Protein AF-A0A7W2A755-F1 (afdb_monomer)

InterPro domains:
  IPR011032 GroES-like superfamily [SSF50129] (71-179)

Nearest PDB structures (foldseek):
  3goh-assembly1_A  TM=5.422E-01  e=1.961E-05  Shewanella oneidensis MR-1
  8a3n-assembly1_A  TM=5.262E-01  e=3.564E-05  Catharanthus roseus
  3uog-assembly1_A  TM=5.246E-01  e=6.480E-05  Sinorhizobium meliloti 1021
  3fbg-assembly1_A  TM=5.219E-01  e=1.686E-04  Staphylococcus haemolyticus JCSC1435
  4dvj-assembly1_A  TM=5.438E-01  e=3.253E-04  Rhizobium etli CFN 42

Mean predicted aligned error: 9.68 Å

Foldseek 3Di:
DDDPDDPPPDAPPPDDPVNVVVCCVVVLEDDWQDDDQLVPHDDHQKWKAWLWDWDDDPDQWIWIAIDIDIDTADDAAQQKFKWFFQKFWDDNCSNVLCVVVPPSDQAGDGFKGKTFGNDHHNNCVVVVPDDGLFIKIFGNVDDADDPPPVPDDDPVVVVVVVLRRFHSRMRIGMDGPVRIDTWDPVCVVVVVPPPEAEAEAESNCNNVDTDTDGNRYIYMYGGNHPDSPDTISVSRVVCCVVVPVPPPPPD

Organism: NCBI:txid1490290

pLDDT: mean 77.12, std 19.88, range [23.45, 97.88]

Sequence (251 aa):
MENPLFSFKKHPGKMTEEKVAEWLQTGGLLPPGVPFDPRFMPLPEWQFAYQVTLIQNGNQSRQMEAVQSIVPVQKPESYELLLYMLASEVNTREQAGLNRENSGTFFVTGHLGLGLVVAVGEKVKRVGRVNIGEMVTVNLLRKSILPDIAGGKTDDYHSWQRRMQQGTHQQFTLSHISQVTSQNHLWEGYWNQRELSIKIVPFANLEKQTEDLDETDICVIRHALPRLDLLDSKQLFQVWTEGGFKQTLSL

Structure (mmCIF, N/CA/C/O backbone):
data_AF-A0A7W2A755-F1
#
_entry.id   AF-A0A7W2A755-F1
#
loop_
_atom_site.group_PDB
_atom_site.id
_atom_site.type_symbol
_atom_site.label_atom_id
_atom_site.label_alt_id
_atom_site.label_comp_id
_atom_site.label_asym_id
_atom_site.label_entity_id
_atom_site.label_seq_id
_atom_site.pdbx_PDB_ins_code
_atom_site.Cartn_x
_atom_site.Cartn_y
_atom_site.Cartn_z
_atom_site.occupancy
_atom_site.B_iso_or_equiv
_atom_site.auth_seq_id
_atom_site.auth_comp_id
_atom_site.auth_asym_id
_atom_site.auth_atom_id
_atom_site.pdbx_PDB_model_num
ATOM 1 N N . MET A 1 1 ? -4.554 29.029 -27.563 1.00 31.19 1 MET A N 1
ATOM 2 C CA . MET A 1 1 ? -4.769 27.607 -27.902 1.00 31.19 1 MET A CA 1
ATOM 3 C C . MET A 1 1 ? -4.391 26.802 -26.679 1.00 31.19 1 MET A C 1
ATOM 5 O O . MET A 1 1 ? -3.209 26.650 -26.404 1.00 31.19 1 MET A O 1
ATOM 9 N N . GLU A 1 2 ? -5.386 26.421 -25.886 1.00 25.89 2 GLU A N 1
ATOM 10 C CA . GLU A 1 2 ? -5.202 25.603 -24.686 1.00 25.89 2 GLU A CA 1
ATOM 11 C C . GLU A 1 2 ? -5.026 24.134 -25.090 1.00 25.89 2 GLU A C 1
ATOM 13 O O . GLU A 1 2 ? -5.705 23.648 -25.994 1.00 25.89 2 GLU A O 1
ATOM 18 N N . ASN A 1 3 ? -4.074 23.448 -24.459 1.00 23.45 3 ASN A N 1
ATOM 19 C CA . ASN A 1 3 ? -3.760 22.046 -24.716 1.00 23.45 3 ASN A CA 1
ATOM 20 C C . ASN A 1 3 ? -4.796 21.151 -23.994 1.00 23.45 3 ASN A C 1
ATOM 22 O O . ASN A 1 3 ? -4.855 21.188 -22.764 1.00 23.45 3 ASN A O 1
ATOM 26 N N . PRO A 1 4 ? -5.617 20.352 -24.701 1.00 26.06 4 PRO A N 1
ATOM 27 C CA . PRO A 1 4 ? -6.799 19.697 -24.129 1.00 26.06 4 PRO A CA 1
ATOM 28 C C . PRO A 1 4 ? -6.513 18.427 -23.300 1.00 26.06 4 PRO A C 1
ATOM 30 O O . PRO A 1 4 ? -7.437 17.670 -23.018 1.00 26.06 4 PRO A O 1
ATOM 33 N N . LEU A 1 5 ? -5.265 18.159 -22.894 1.00 26.67 5 LEU A N 1
ATOM 34 C CA . LEU A 1 5 ? -4.897 16.863 -22.303 1.00 26.67 5 LEU A CA 1
ATOM 35 C C . LEU A 1 5 ? -4.911 16.763 -20.773 1.00 26.67 5 LEU A C 1
ATOM 37 O O . LEU A 1 5 ? -4.853 15.647 -20.272 1.00 26.67 5 LEU A O 1
ATOM 41 N N . PHE A 1 6 ? -5.056 17.850 -20.013 1.00 32.47 6 PHE A N 1
ATOM 42 C CA . PHE A 1 6 ? -5.122 17.752 -18.546 1.00 32.47 6 PHE A CA 1
ATOM 43 C C . PHE A 1 6 ? -6.053 18.803 -17.940 1.00 32.47 6 PHE A C 1
ATOM 45 O O . PHE A 1 6 ? -5.640 19.699 -17.208 1.00 32.47 6 PHE A O 1
ATOM 52 N N . SER A 1 7 ? -7.352 18.663 -18.214 1.00 25.19 7 SER A N 1
ATOM 53 C CA . SER A 1 7 ? -8.361 19.181 -17.294 1.00 25.19 7 SER A CA 1
ATOM 54 C C . SER A 1 7 ? -8.268 18.339 -16.024 1.00 25.19 7 SER A C 1
ATOM 56 O O . SER A 1 7 ? -8.750 17.205 -15.980 1.00 25.19 7 SER A O 1
ATOM 58 N N . PHE A 1 8 ? -7.603 18.870 -14.997 1.00 34.25 8 PHE A N 1
ATOM 59 C CA . PHE A 1 8 ? -7.828 18.404 -13.638 1.00 34.25 8 PHE A CA 1
ATOM 60 C C . PHE A 1 8 ? -9.327 18.535 -13.405 1.00 34.25 8 PHE A C 1
ATOM 62 O O . PHE A 1 8 ? -9.847 19.643 -13.247 1.00 34.25 8 PHE A O 1
ATOM 69 N N . LYS A 1 9 ? -10.041 17.404 -13.425 1.00 32.59 9 LYS A N 1
ATOM 70 C CA . LYS A 1 9 ? -11.358 17.356 -12.814 1.00 32.59 9 LYS A CA 1
ATOM 71 C C . LYS A 1 9 ? -11.127 17.881 -11.404 1.00 32.59 9 LYS A C 1
ATOM 73 O O . LYS A 1 9 ? -10.396 17.259 -10.632 1.00 32.59 9 LYS A O 1
ATOM 78 N N . LYS A 1 10 ? -11.691 19.060 -11.107 1.00 36.06 10 LYS A N 1
ATOM 79 C CA . LYS A 1 10 ? -11.979 19.480 -9.734 1.00 36.06 10 LYS A CA 1
ATOM 80 C C . LYS A 1 10 ? -12.392 18.221 -8.990 1.00 36.06 10 LYS A C 1
ATOM 82 O O . LYS A 1 10 ? -13.161 17.446 -9.571 1.00 36.06 10 LYS A O 1
ATOM 87 N N . HIS A 1 11 ? -11.854 18.036 -7.781 1.00 43.75 11 HIS A N 1
ATOM 88 C CA . HIS A 1 11 ? -12.347 17.060 -6.811 1.00 43.75 11 HIS A CA 1
ATOM 89 C C . HIS A 1 11 ? -13.800 16.742 -7.134 1.00 43.75 11 HIS A C 1
ATOM 91 O O . HIS A 1 11 ? -14.594 17.694 -7.154 1.00 43.75 11 HIS A O 1
ATOM 97 N N . PRO A 1 12 ? -14.154 15.497 -7.494 1.00 41.22 12 PRO A N 1
ATOM 98 C CA . PRO A 1 12 ? -15.560 15.174 -7.592 1.00 41.22 12 PRO A CA 1
ATOM 99 C C . PRO A 1 12 ? -16.126 15.562 -6.228 1.00 41.22 12 PRO A C 1
ATOM 101 O O . PRO A 1 12 ? -15.700 15.024 -5.206 1.00 41.22 12 PRO A O 1
ATOM 104 N N . GLY A 1 13 ? -16.967 16.605 -6.191 1.00 47.16 13 GLY A N 1
ATOM 105 C CA . GLY A 1 13 ? -17.648 16.993 -4.960 1.00 47.16 13 GLY A CA 1
ATOM 106 C C . GLY A 1 13 ? -18.246 15.733 -4.347 1.00 47.16 13 GLY A C 1
ATOM 107 O O . GLY A 1 13 ? -18.616 14.859 -5.124 1.00 47.16 13 GLY A O 1
ATOM 108 N N . LYS A 1 14 ? -18.241 15.619 -3.007 1.00 54.00 14 LYS A N 1
ATOM 109 C CA . LYS A 1 14 ? -18.660 14.432 -2.226 1.00 54.00 14 LYS A CA 1
ATOM 110 C C . LYS A 1 14 ? -19.196 13.299 -3.109 1.00 54.00 14 LYS A C 1
ATOM 112 O O . LYS A 1 14 ? -20.349 13.358 -3.536 1.00 54.00 14 LYS A O 1
ATOM 117 N N . MET A 1 15 ? -18.336 12.324 -3.416 1.00 73.38 15 MET A N 1
ATOM 118 C CA . MET A 1 15 ? -18.720 11.173 -4.231 1.00 73.38 15 MET A CA 1
ATOM 119 C C . MET A 1 15 ? -20.007 10.570 -3.666 1.00 73.38 15 MET A C 1
ATOM 121 O O . MET A 1 15 ? -20.080 10.317 -2.463 1.00 73.38 15 MET A O 1
ATOM 125 N N . THR A 1 16 ? -21.026 10.383 -4.502 1.00 84.12 16 THR A N 1
ATOM 126 C CA . THR A 1 16 ? -22.288 9.809 -4.029 1.00 84.12 16 THR A CA 1
ATOM 127 C C . THR A 1 16 ? -22.103 8.324 -3.747 1.00 84.12 16 THR A C 1
ATOM 129 O O . THR A 1 16 ? -21.364 7.637 -4.456 1.00 84.12 16 THR A O 1
ATOM 132 N N . GLU A 1 17 ? -22.791 7.809 -2.729 1.00 87.12 17 GLU A N 1
ATOM 133 C CA . GLU A 1 17 ? -22.768 6.380 -2.384 1.00 87.12 17 GLU A CA 1
ATOM 134 C C . GLU A 1 17 ? -23.165 5.501 -3.579 1.00 87.12 17 GLU A C 1
ATOM 136 O O . GLU A 1 17 ? -22.571 4.451 -3.810 1.00 87.12 17 GLU A O 1
ATOM 141 N N . GLU A 1 18 ? -24.102 5.983 -4.399 1.00 89.44 18 GLU A N 1
ATOM 142 C CA . GLU A 1 18 ? -24.537 5.348 -5.646 1.00 89.44 18 GLU A CA 1
ATOM 143 C C . GLU A 1 18 ? -23.379 5.166 -6.634 1.00 89.44 18 GLU A C 1
ATOM 145 O O . GLU A 1 18 ? -23.219 4.089 -7.209 1.00 89.44 18 GLU A O 1
ATOM 150 N N . LYS A 1 19 ? -22.527 6.189 -6.804 1.00 90.75 19 LYS A N 1
ATOM 151 C CA . LYS A 1 19 ? -21.388 6.107 -7.724 1.00 90.75 19 LYS A CA 1
ATOM 152 C C . LYS A 1 19 ? -20.305 5.168 -7.205 1.00 90.75 19 LYS A C 1
ATOM 154 O O . LYS A 1 19 ? -19.704 4.429 -7.981 1.00 90.75 19 LYS A O 1
ATOM 159 N N . VAL A 1 20 ? -20.085 5.168 -5.891 1.00 92.00 20 VAL A N 1
ATOM 160 C CA . VAL A 1 20 ? -19.176 4.219 -5.236 1.00 92.00 20 VAL A CA 1
ATOM 161 C C . VAL A 1 20 ? -19.672 2.787 -5.434 1.00 92.00 20 VAL A C 1
ATOM 163 O O . VAL A 1 20 ? -18.890 1.925 -5.828 1.00 92.00 20 VAL A O 1
ATOM 166 N N . ALA A 1 21 ? -20.968 2.537 -5.233 1.00 93.06 21 ALA A N 1
ATOM 167 C CA . ALA A 1 21 ? -21.573 1.227 -5.449 1.00 93.06 21 ALA A CA 1
ATOM 168 C C . ALA A 1 21 ? -21.440 0.761 -6.908 1.00 93.06 21 ALA A C 1
ATOM 170 O O . ALA A 1 21 ? -21.065 -0.386 -7.146 1.00 93.06 21 ALA A O 1
ATOM 171 N N . GLU A 1 22 ? -21.672 1.648 -7.881 1.00 93.88 22 GLU A N 1
ATOM 172 C CA . GLU A 1 22 ? -21.466 1.360 -9.307 1.00 93.88 22 GLU A CA 1
ATOM 173 C C . GLU A 1 22 ? -20.014 0.947 -9.598 1.00 93.88 22 GLU A C 1
ATOM 175 O O . GLU A 1 22 ? -19.772 -0.061 -10.264 1.00 93.88 22 GLU A O 1
ATOM 180 N N . TRP A 1 23 ? -19.026 1.686 -9.084 1.00 95.25 23 TRP A N 1
ATOM 181 C CA . TRP A 1 23 ? -17.616 1.352 -9.300 1.00 95.25 23 TRP A CA 1
ATOM 182 C C . TRP A 1 23 ? -17.190 0.053 -8.627 1.00 95.25 23 TRP A C 1
ATOM 184 O O . TRP A 1 23 ? -16.402 -0.690 -9.208 1.00 95.25 23 TRP A O 1
ATOM 194 N N . LEU A 1 24 ? -17.727 -0.252 -7.446 1.00 94.25 24 LEU A N 1
ATOM 195 C CA . LEU A 1 24 ? -17.489 -1.535 -6.787 1.00 94.25 24 LEU A CA 1
ATOM 196 C C . LEU A 1 24 ? -18.072 -2.701 -7.596 1.00 94.25 24 LEU A C 1
ATOM 198 O O . LEU A 1 24 ? -17.431 -3.742 -7.709 1.00 94.25 24 LEU A O 1
ATOM 202 N N . GLN A 1 25 ? -19.256 -2.529 -8.190 1.00 94.31 25 GLN A N 1
ATOM 203 C CA . GLN A 1 25 ? -19.889 -3.558 -9.023 1.00 94.31 25 GLN A CA 1
ATOM 204 C C . GLN A 1 25 ? -19.169 -3.761 -10.360 1.00 94.31 25 GLN A C 1
ATOM 206 O O . GLN A 1 25 ? -19.033 -4.887 -10.825 1.00 94.31 25 GLN A O 1
ATOM 211 N N . THR A 1 26 ? -18.702 -2.677 -10.980 1.00 93.88 26 THR A N 1
ATOM 212 C CA . THR A 1 26 ? -18.056 -2.707 -12.304 1.00 93.88 26 THR A CA 1
ATOM 213 C C . THR A 1 26 ? -16.552 -2.992 -12.252 1.00 93.88 26 THR A C 1
ATOM 215 O O . THR A 1 26 ? -15.926 -3.147 -13.298 1.00 93.88 26 THR A O 1
ATOM 218 N N . GLY A 1 27 ? -15.951 -3.047 -11.058 1.00 94.69 27 GLY A N 1
ATOM 219 C CA . GLY A 1 27 ? -14.504 -3.203 -10.872 1.00 94.69 27 GLY A CA 1
ATOM 220 C C . GLY A 1 27 ? -13.695 -1.914 -11.074 1.00 94.69 27 GLY A C 1
ATOM 221 O O . GLY A 1 27 ? -12.467 -1.947 -11.037 1.00 94.69 27 GLY A O 1
ATOM 222 N N . GLY A 1 28 ? -14.361 -0.767 -11.254 1.00 95.06 28 GLY A N 1
ATOM 223 C CA . GLY A 1 28 ? -13.723 0.554 -11.292 1.00 95.06 28 GLY A CA 1
ATOM 224 C C . GLY A 1 28 ? -13.132 0.994 -9.946 1.00 95.06 28 GLY A C 1
ATOM 225 O O . GLY A 1 28 ? -12.298 1.897 -9.920 1.00 95.06 28 GLY A O 1
ATOM 226 N N . LEU A 1 29 ? -13.536 0.342 -8.852 1.00 95.88 29 LEU A N 1
ATOM 227 C CA . LEU A 1 29 ? -13.024 0.486 -7.491 1.00 95.88 29 LEU A CA 1
ATOM 228 C C . LEU A 1 29 ? -12.980 -0.902 -6.842 1.00 95.88 29 LEU A C 1
ATOM 230 O O . LEU A 1 29 ? -13.906 -1.693 -7.009 1.00 95.88 29 LEU A O 1
ATOM 234 N N . LEU A 1 30 ? -11.929 -1.201 -6.081 1.00 96.19 30 LEU A N 1
ATOM 235 C CA . LEU A 1 30 ? -11.843 -2.453 -5.326 1.00 96.19 30 LEU A CA 1
ATOM 236 C C . LEU A 1 30 ? -12.272 -2.232 -3.873 1.00 96.19 30 LEU A C 1
ATOM 238 O O . LEU A 1 30 ? -11.862 -1.230 -3.278 1.00 96.19 30 LEU A O 1
ATOM 242 N N . PRO A 1 31 ? -13.008 -3.174 -3.256 1.00 94.94 31 PRO A N 1
ATOM 243 C CA . PRO A 1 31 ? -13.218 -3.140 -1.817 1.00 94.94 31 PRO A CA 1
ATOM 244 C C . PRO A 1 31 ? -11.885 -3.056 -1.035 1.00 94.94 31 PRO A C 1
ATOM 246 O O . PRO A 1 31 ? -10.840 -3.529 -1.487 1.00 94.94 31 PRO A O 1
ATOM 249 N N . PRO A 1 32 ? -11.871 -2.467 0.164 1.00 92.12 32 PRO A N 1
ATOM 250 C CA . PRO A 1 32 ? -10.758 -2.613 1.095 1.00 92.12 32 PRO A CA 1
ATOM 251 C C . PRO A 1 32 ? -10.418 -4.081 1.403 1.00 92.12 32 PRO A C 1
ATOM 253 O O . PRO A 1 32 ? -11.296 -4.869 1.742 1.00 92.12 32 PRO A O 1
ATOM 256 N N . GLY A 1 33 ? -9.134 -4.440 1.327 1.00 91.25 33 GLY A N 1
ATOM 257 C CA . GLY A 1 33 ? -8.608 -5.727 1.802 1.00 91.25 33 GLY A CA 1
ATOM 258 C C . GLY A 1 33 ? -8.885 -6.969 0.952 1.00 91.25 33 GLY A C 1
ATOM 259 O O . GLY A 1 33 ? -8.543 -8.072 1.380 1.00 91.25 33 GLY A O 1
ATOM 260 N N . VAL A 1 34 ? -9.458 -6.823 -0.246 1.00 93.62 34 VAL A N 1
ATOM 261 C CA . VAL A 1 34 ? -9.587 -7.940 -1.202 1.00 93.62 34 VAL A CA 1
ATOM 262 C C . VAL A 1 34 ? -8.208 -8.403 -1.691 1.00 93.62 34 VAL A C 1
ATOM 264 O O . VAL A 1 34 ? -7.390 -7.570 -2.064 1.00 93.62 34 VAL A O 1
ATOM 267 N N . PRO A 1 35 ? -7.944 -9.719 -1.770 1.00 94.81 35 PRO A N 1
ATOM 268 C CA . PRO A 1 35 ? -6.775 -10.251 -2.463 1.00 94.81 35 PRO A CA 1
ATOM 269 C C . PRO A 1 35 ? -6.619 -9.699 -3.884 1.00 94.81 35 PRO A C 1
ATOM 271 O O . PRO A 1 35 ? -7.579 -9.682 -4.653 1.00 94.81 35 PRO A O 1
ATOM 274 N N . PHE A 1 36 ? -5.399 -9.316 -4.257 1.00 95.31 36 PHE A N 1
ATOM 275 C CA . PHE A 1 36 ? -5.097 -8.803 -5.593 1.00 95.31 36 PHE A CA 1
ATOM 276 C C . PHE A 1 36 ? -3.970 -9.609 -6.237 1.00 95.31 36 PHE A C 1
ATOM 278 O O . PHE A 1 36 ? -2.818 -9.517 -5.810 1.00 95.31 36 PHE A O 1
ATOM 285 N N . ASP A 1 37 ? -4.285 -10.393 -7.272 1.00 94.19 37 ASP A N 1
ATOM 286 C CA . ASP A 1 37 ? -3.264 -11.046 -8.095 1.00 94.19 37 ASP A CA 1
ATOM 287 C C . ASP A 1 37 ? -2.952 -10.176 -9.325 1.00 94.19 37 ASP A C 1
ATOM 289 O O . ASP A 1 37 ? -3.737 -10.164 -10.282 1.00 94.19 37 ASP A O 1
ATOM 293 N N . PRO A 1 38 ? -1.803 -9.473 -9.348 1.00 94.00 38 PRO A N 1
ATOM 294 C CA . PRO A 1 38 ? -1.472 -8.537 -10.421 1.00 94.00 38 PRO A CA 1
ATOM 295 C C . PRO A 1 38 ? -1.254 -9.189 -11.787 1.00 94.00 38 PRO A C 1
ATOM 297 O O . PRO A 1 38 ? -1.092 -8.485 -12.781 1.00 94.00 38 PRO A O 1
ATOM 300 N N . ARG A 1 39 ? -1.218 -10.523 -11.861 1.00 89.69 39 ARG A N 1
ATOM 301 C CA . ARG A 1 39 ? -1.077 -11.256 -13.125 1.00 89.69 39 ARG A CA 1
ATOM 302 C C . ARG A 1 39 ? -2.409 -11.450 -13.841 1.00 89.69 39 ARG A C 1
ATOM 304 O O . ARG A 1 39 ? -2.405 -11.691 -15.044 1.00 89.69 39 ARG A O 1
ATOM 311 N N . PHE A 1 40 ? -3.522 -11.370 -13.112 1.00 90.38 40 PHE A N 1
ATOM 312 C CA . PHE A 1 40 ? -4.849 -11.714 -13.631 1.00 90.38 40 PHE A CA 1
ATOM 313 C C . PHE A 1 40 ? -5.886 -10.613 -13.418 1.00 90.38 40 PHE A C 1
ATOM 315 O O . PHE A 1 40 ? -6.857 -10.547 -14.167 1.00 90.38 40 PHE A O 1
ATOM 322 N N . MET A 1 41 ? -5.700 -9.755 -12.414 1.00 94.12 41 MET A N 1
ATOM 323 C CA . MET A 1 41 ? -6.679 -8.730 -12.066 1.00 94.12 41 MET A CA 1
ATOM 324 C C . MET A 1 41 ? -6.372 -7.398 -12.763 1.00 94.12 41 MET A C 1
ATOM 326 O O . MET A 1 41 ? -5.229 -6.934 -12.715 1.00 94.12 41 MET A O 1
ATOM 330 N N . PRO A 1 42 ? -7.372 -6.757 -13.397 1.00 94.62 42 PRO A N 1
ATOM 331 C CA . PRO A 1 42 ? -7.199 -5.426 -13.962 1.00 94.62 42 PRO A CA 1
ATOM 332 C C . PRO A 1 42 ? -7.015 -4.383 -12.851 1.00 94.62 42 PRO A C 1
ATOM 334 O O . PRO A 1 42 ? -7.547 -4.524 -11.749 1.00 94.62 42 PRO A O 1
ATOM 337 N N . LEU A 1 43 ? -6.268 -3.317 -13.150 1.00 96.56 43 LEU A N 1
ATOM 338 C CA . LEU A 1 43 ? -6.151 -2.174 -12.244 1.00 96.56 43 LEU A CA 1
ATOM 339 C C . LEU A 1 43 ? -7.466 -1.375 -12.242 1.00 96.56 43 LEU A C 1
ATOM 341 O O . LEU A 1 43 ? -7.949 -1.044 -13.330 1.00 96.56 43 LEU A O 1
ATOM 345 N N . PRO A 1 44 ? -8.020 -1.030 -11.066 1.00 96.75 44 PRO A N 1
ATOM 346 C CA . PRO A 1 44 ? -9.178 -0.150 -10.988 1.00 96.75 44 PRO A CA 1
ATOM 347 C C . PRO A 1 44 ? -8.794 1.282 -11.388 1.00 96.75 44 PRO A C 1
ATOM 349 O O . PRO A 1 44 ? -7.629 1.676 -11.314 1.00 96.75 44 PRO A O 1
ATOM 352 N N . GLU A 1 45 ? -9.778 2.080 -11.801 1.00 95.12 45 GLU A N 1
ATOM 353 C CA . GLU A 1 45 ? -9.564 3.507 -12.083 1.00 95.12 45 GLU A CA 1
ATOM 354 C C . GLU A 1 45 ? -9.463 4.333 -10.795 1.00 95.12 45 GLU A C 1
ATOM 356 O O . GLU A 1 45 ? -8.758 5.344 -10.751 1.00 95.12 45 GLU A O 1
ATOM 361 N N . TRP A 1 46 ? -10.155 3.889 -9.746 1.00 95.50 46 TRP A N 1
ATOM 362 C CA . TRP A 1 46 ? -10.303 4.578 -8.472 1.00 95.50 46 TRP A CA 1
ATOM 363 C C . TRP A 1 46 ? -9.867 3.689 -7.314 1.00 95.50 46 TRP A C 1
ATOM 365 O O . TRP A 1 46 ? -9.876 2.461 -7.395 1.00 95.50 46 TRP A O 1
ATOM 375 N N . GLN A 1 47 ? -9.496 4.328 -6.213 1.00 95.44 47 GLN A N 1
ATOM 376 C CA . GLN A 1 47 ? -9.063 3.661 -4.996 1.00 95.44 47 GLN A CA 1
ATOM 377 C C . GLN A 1 47 ? -9.466 4.445 -3.751 1.00 95.44 47 GLN A C 1
ATOM 379 O O . GLN A 1 47 ? -9.591 5.670 -3.784 1.00 95.44 47 GLN A O 1
ATOM 384 N N . PHE A 1 48 ? -9.606 3.728 -2.643 1.00 94.19 48 PHE A N 1
ATOM 385 C CA . PHE A 1 48 ? -9.679 4.297 -1.308 1.00 94.19 48 PHE A CA 1
ATOM 386 C C . PHE A 1 48 ? -8.291 4.753 -0.847 1.00 94.19 48 PHE A C 1
ATOM 388 O O . PHE A 1 48 ? -7.294 4.038 -0.999 1.00 94.19 48 PHE A O 1
ATOM 395 N N . ALA A 1 49 ? -8.247 5.935 -0.246 1.00 92.62 49 ALA A N 1
ATOM 396 C CA . ALA A 1 49 ? -7.060 6.527 0.343 1.00 92.62 49 ALA A CA 1
ATOM 397 C C . ALA A 1 49 ? -7.413 7.275 1.628 1.00 92.62 49 ALA A C 1
ATOM 399 O O . ALA A 1 49 ? -8.539 7.744 1.792 1.00 92.62 49 ALA A O 1
ATOM 400 N N . TYR A 1 50 ? -6.436 7.410 2.518 1.00 89.69 50 TYR A N 1
ATOM 401 C CA . TYR A 1 50 ? -6.616 8.027 3.821 1.00 89.69 50 TYR A CA 1
ATOM 402 C C . TYR A 1 50 ? -5.608 9.136 4.079 1.00 89.69 50 TYR A C 1
ATOM 404 O O . TYR A 1 50 ? -4.412 9.025 3.791 1.00 89.69 50 TYR A O 1
ATOM 412 N N . GLN A 1 51 ? -6.120 10.185 4.707 1.00 88.12 51 GLN A N 1
ATOM 413 C CA . GLN A 1 51 ? -5.335 11.108 5.499 1.00 88.12 51 GLN A CA 1
ATOM 414 C C . GLN A 1 51 ? -5.432 10.639 6.949 1.00 88.12 51 GLN A C 1
ATOM 416 O O . GLN A 1 51 ? -6.486 10.744 7.570 1.00 88.12 51 GLN A O 1
ATOM 421 N N . VAL A 1 52 ? -4.344 10.074 7.457 1.00 87.06 52 VAL A N 1
ATOM 422 C CA . VAL A 1 52 ? -4.202 9.634 8.848 1.00 87.06 52 VAL A CA 1
ATOM 423 C C . VAL A 1 52 ? -3.368 10.649 9.614 1.00 87.06 52 VAL A C 1
ATOM 425 O O . VAL A 1 52 ? -2.266 11.002 9.179 1.00 87.06 52 VAL A O 1
ATOM 428 N N . THR A 1 53 ? -3.894 11.071 10.756 1.00 81.69 53 THR A N 1
ATOM 429 C CA . THR A 1 53 ? -3.301 12.016 11.694 1.00 81.69 53 THR A CA 1
ATOM 430 C C . THR A 1 53 ? -3.122 11.334 13.042 1.00 81.69 53 THR A C 1
ATOM 432 O O . THR A 1 53 ? -4.031 10.670 13.531 1.00 81.69 53 THR A O 1
ATOM 435 N N . LEU A 1 54 ? -1.967 11.537 13.677 1.00 79.81 54 LEU A N 1
ATOM 436 C CA . LEU A 1 54 ? -1.827 11.286 15.109 1.00 79.81 54 LEU A CA 1
ATOM 437 C C . LEU A 1 54 ? -2.065 12.596 15.856 1.00 79.81 54 LEU A C 1
ATOM 439 O O . LEU A 1 54 ? -1.397 13.585 15.572 1.00 79.81 54 LEU A O 1
ATOM 443 N N . ILE A 1 55 ? -2.978 12.611 16.814 1.00 77.75 55 ILE A N 1
ATOM 444 C CA . ILE A 1 55 ? -3.271 13.743 17.695 1.00 77.75 55 ILE A CA 1
ATOM 445 C C . ILE A 1 55 ? -2.698 13.415 19.069 1.00 77.75 55 ILE A C 1
ATOM 447 O O . ILE A 1 55 ? -2.901 12.319 19.579 1.00 77.75 55 ILE A O 1
ATOM 451 N N . GLN A 1 56 ? -1.961 14.340 19.676 1.00 74.62 56 GLN A N 1
ATOM 452 C CA . GLN A 1 56 ? -1.565 14.186 21.075 1.00 74.62 56 GLN A CA 1
ATOM 453 C C . GLN A 1 56 ? -2.686 14.693 21.973 1.00 74.62 56 GLN A C 1
ATOM 455 O O . GLN A 1 56 ? -3.050 15.867 21.899 1.00 74.62 56 GLN A O 1
ATOM 460 N N . ASN A 1 57 ? -3.177 13.832 22.858 1.00 65.25 57 ASN A N 1
ATOM 461 C CA . ASN A 1 57 ? -4.041 14.247 23.950 1.00 65.25 57 ASN A CA 1
ATOM 462 C C . ASN A 1 57 ? -3.169 14.332 25.200 1.00 65.25 57 ASN A C 1
ATOM 464 O O . ASN A 1 57 ? -2.373 13.437 25.464 1.00 65.25 57 ASN A O 1
ATOM 468 N N . GLY A 1 58 ? -3.237 15.453 25.924 1.00 60.16 58 GLY A N 1
ATOM 469 C CA . GLY A 1 58 ? -2.343 15.725 27.054 1.00 60.16 58 GLY A CA 1
ATOM 470 C C . GLY A 1 58 ? -2.156 14.517 27.991 1.00 60.16 58 GLY A C 1
ATOM 471 O O . GLY A 1 58 ? -3.122 13.835 28.318 1.00 60.16 58 GLY A O 1
ATOM 472 N N . ASN A 1 59 ? -0.907 14.319 28.437 1.00 55.66 59 ASN A N 1
ATOM 473 C CA . ASN A 1 59 ? -0.356 13.176 29.189 1.00 55.66 59 ASN A CA 1
ATOM 474 C C . ASN A 1 59 ? -0.071 11.890 28.382 1.00 55.66 59 ASN A C 1
ATOM 476 O O . ASN A 1 59 ? -0.557 10.818 28.724 1.00 55.66 59 ASN A O 1
ATOM 480 N N . GLN A 1 60 ? 0.836 11.993 27.402 1.00 61.56 60 GLN A N 1
ATOM 481 C CA . GLN A 1 60 ? 1.558 10.878 26.750 1.00 61.56 60 GLN A CA 1
ATOM 482 C C . GLN A 1 60 ? 0.738 9.944 25.843 1.00 61.56 60 GLN A C 1
ATOM 484 O O . GLN A 1 60 ? 1.336 9.176 25.093 1.00 61.56 60 GLN A O 1
ATOM 489 N N . SER A 1 61 ? -0.594 10.026 25.822 1.00 64.50 61 SER A N 1
ATOM 490 C CA . SER A 1 61 ? -1.400 9.245 24.880 1.00 64.50 61 SER A CA 1
ATOM 491 C C . SER A 1 61 ? -1.545 9.948 23.527 1.00 64.50 61 SER A C 1
ATOM 493 O O . SER A 1 61 ? -1.720 11.168 23.413 1.00 64.50 61 SER A O 1
ATOM 495 N N . ARG A 1 62 ? -1.449 9.159 22.456 1.00 76.94 62 ARG A N 1
ATOM 496 C CA . ARG A 1 62 ? -1.708 9.592 21.080 1.00 76.94 62 ARG A CA 1
ATOM 497 C C . ARG A 1 62 ? -3.028 8.984 20.628 1.00 76.94 62 ARG A C 1
ATOM 499 O O . ARG A 1 62 ? -3.280 7.821 20.897 1.00 76.94 62 ARG A O 1
ATOM 506 N N . GLN A 1 63 ? -3.841 9.737 19.907 1.00 80.12 63 GLN A N 1
ATOM 507 C CA . GLN A 1 63 ? -5.019 9.222 19.221 1.00 80.12 63 GLN A CA 1
ATOM 508 C C . GLN A 1 63 ? -4.806 9.245 17.722 1.00 80.12 63 GLN A C 1
ATOM 510 O O . GLN A 1 63 ? -4.194 10.167 17.187 1.00 80.12 63 GLN A O 1
ATOM 515 N N . MET A 1 64 ? -5.317 8.231 17.040 1.00 84.88 64 MET A N 1
ATOM 516 C CA . MET A 1 64 ? -5.351 8.213 15.585 1.00 84.88 64 MET A CA 1
ATOM 517 C C . MET A 1 64 ? -6.691 8.755 15.084 1.00 84.88 64 MET A C 1
ATOM 519 O O . MET A 1 64 ? -7.746 8.322 15.538 1.00 84.88 64 MET A O 1
ATOM 523 N N . GLU A 1 65 ? -6.638 9.666 14.118 1.00 84.44 65 GLU A N 1
ATOM 524 C CA . GLU A 1 65 ? -7.783 10.116 13.330 1.00 84.44 65 GLU A CA 1
ATOM 525 C C . GLU A 1 65 ? -7.522 9.799 11.856 1.00 84.44 65 GLU A C 1
ATOM 527 O O . GLU A 1 65 ? -6.407 9.981 11.362 1.00 84.44 65 GLU A O 1
ATOM 532 N N . ALA A 1 66 ? -8.538 9.320 11.141 1.00 87.69 66 ALA A N 1
ATOM 533 C CA . ALA A 1 66 ? -8.424 8.977 9.732 1.00 87.69 66 ALA A CA 1
ATOM 534 C C . ALA A 1 66 ? -9.607 9.530 8.934 1.00 87.69 66 ALA A C 1
ATOM 536 O O . ALA A 1 66 ? -10.764 9.266 9.254 1.00 87.69 66 ALA A O 1
ATOM 537 N N . VAL A 1 67 ? -9.301 10.249 7.856 1.00 87.25 67 VAL A N 1
ATOM 538 C CA . VAL A 1 67 ? -10.281 10.774 6.899 1.00 87.25 67 VAL A CA 1
ATOM 539 C C . VAL A 1 67 ? -10.120 10.036 5.577 1.00 87.25 67 VAL A C 1
ATOM 541 O O . VAL A 1 67 ? -9.045 10.072 4.971 1.00 87.25 67 VAL A O 1
ATOM 544 N N . GLN A 1 68 ? -11.182 9.373 5.119 1.00 88.88 68 GLN A N 1
ATOM 545 C CA . GLN A 1 68 ? -11.185 8.653 3.849 1.00 88.88 68 GLN A CA 1
ATOM 546 C C . GLN A 1 68 ? -11.486 9.581 2.665 1.00 88.88 68 GLN A C 1
ATOM 548 O O . GLN A 1 68 ? -12.287 10.512 2.748 1.00 88.88 68 GLN A O 1
ATOM 553 N N . SER A 1 69 ? -10.905 9.262 1.513 1.00 89.12 69 SER A N 1
ATOM 554 C CA . SER A 1 69 ? -11.300 9.796 0.212 1.00 89.12 69 SER A CA 1
ATOM 555 C C . SER A 1 69 ? -11.171 8.732 -0.876 1.00 89.12 69 SER A C 1
ATOM 557 O O . SER A 1 69 ? -10.474 7.729 -0.711 1.00 89.12 69 SER A O 1
ATOM 559 N N . ILE A 1 70 ? -11.836 8.963 -2.008 1.00 90.88 70 ILE A N 1
ATOM 560 C CA . ILE A 1 70 ? -11.654 8.175 -3.227 1.00 90.88 70 ILE A CA 1
ATOM 561 C C . ILE A 1 70 ? -10.829 9.003 -4.204 1.00 90.88 70 ILE A C 1
ATOM 563 O O . ILE A 1 70 ? -11.215 10.107 -4.593 1.00 90.88 70 ILE A O 1
ATOM 567 N N . VAL A 1 71 ? -9.687 8.459 -4.609 1.00 89.31 71 VAL A N 1
ATOM 568 C CA . VAL A 1 71 ? -8.706 9.118 -5.477 1.00 89.31 71 VAL A CA 1
ATOM 569 C C . VAL A 1 71 ? -8.409 8.238 -6.693 1.00 89.31 71 VAL A C 1
ATOM 571 O O . VAL A 1 71 ? -8.631 7.027 -6.640 1.00 89.31 71 VAL A O 1
ATOM 574 N N . PRO A 1 72 ? -7.939 8.802 -7.817 1.00 92.00 72 PRO A N 1
ATOM 575 C CA . PRO A 1 72 ? -7.603 7.996 -8.984 1.00 92.00 72 PRO A CA 1
ATOM 576 C C . PRO A 1 72 ? -6.351 7.143 -8.739 1.00 92.00 72 PRO A C 1
ATOM 578 O O . PRO A 1 72 ? -5.388 7.590 -8.104 1.00 92.00 72 PRO A O 1
ATOM 581 N N . VAL A 1 73 ? -6.330 5.938 -9.306 1.00 93.31 73 VAL A N 1
ATOM 582 C CA . VAL A 1 73 ? -5.126 5.102 -9.377 1.00 93.31 73 VAL A CA 1
ATOM 583 C C . VAL A 1 73 ? -4.174 5.691 -10.411 1.00 93.31 73 VAL A C 1
ATOM 585 O O . VAL A 1 73 ? -4.523 5.900 -11.575 1.00 93.31 73 VAL A O 1
ATOM 588 N N . GL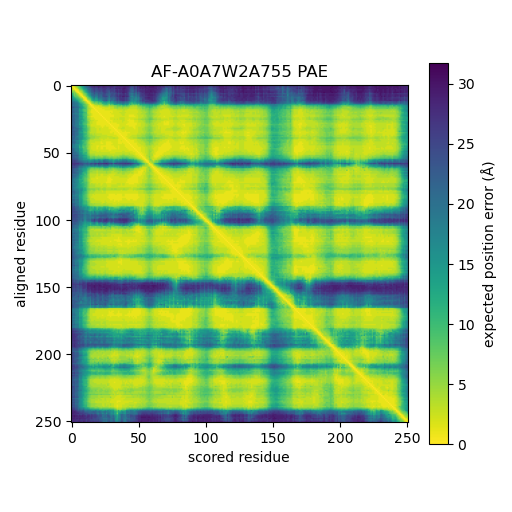N A 1 74 ? -2.952 5.989 -9.982 1.00 90.06 74 GLN A N 1
ATOM 589 C CA . GLN A 1 74 ? -1.940 6.575 -10.854 1.00 90.06 74 GLN A CA 1
ATOM 590 C C . GLN A 1 74 ? -1.233 5.500 -11.686 1.00 90.06 74 GLN A C 1
ATOM 592 O O . GLN A 1 74 ? -1.092 4.352 -11.269 1.00 90.06 74 GLN A O 1
ATOM 597 N N . LYS A 1 75 ? -0.737 5.889 -12.862 1.00 90.56 75 LYS A N 1
ATOM 598 C CA . LYS A 1 75 ? 0.097 5.027 -13.710 1.00 90.56 75 LYS A CA 1
ATOM 599 C C . LYS A 1 75 ? 1.575 5.326 -13.446 1.00 90.56 75 LYS A C 1
ATOM 601 O O . LYS A 1 75 ? 1.910 6.506 -13.358 1.00 90.56 75 LYS A O 1
ATOM 606 N N . PRO A 1 76 ? 2.446 4.307 -13.341 1.00 92.12 76 PRO A N 1
ATOM 607 C CA . PRO A 1 76 ? 3.859 4.536 -13.073 1.00 92.12 76 PRO A CA 1
ATOM 608 C C . PRO A 1 76 ? 4.560 5.182 -14.271 1.00 92.12 76 PRO A C 1
ATOM 610 O O . PRO A 1 76 ? 4.425 4.726 -15.409 1.00 92.12 76 PRO A O 1
ATOM 613 N N . GLU A 1 77 ? 5.349 6.219 -13.998 1.00 89.25 77 GLU A N 1
ATOM 614 C CA . GLU A 1 77 ? 6.315 6.802 -14.930 1.00 89.25 77 GLU A CA 1
ATOM 615 C C . GLU A 1 77 ? 7.509 5.855 -15.168 1.00 89.25 77 GLU A C 1
ATOM 617 O O . GLU A 1 77 ? 7.644 4.797 -14.555 1.00 89.25 77 GLU A O 1
ATOM 622 N N . SER A 1 78 ? 8.439 6.249 -16.046 1.00 88.00 78 SER A N 1
ATOM 623 C CA . SER A 1 78 ? 9.558 5.409 -16.512 1.00 88.00 78 SER A CA 1
ATOM 624 C C . SER A 1 78 ? 10.346 4.669 -15.416 1.00 88.00 78 SER A C 1
ATOM 626 O O . SER A 1 78 ? 10.670 3.494 -15.609 1.00 88.00 78 SER A O 1
ATOM 628 N N . TYR A 1 79 ? 10.673 5.332 -14.301 1.00 88.19 79 TYR A N 1
ATOM 629 C CA . TYR A 1 79 ? 11.443 4.763 -13.178 1.00 88.19 79 TYR A CA 1
ATOM 630 C C . TYR A 1 79 ? 10.581 4.406 -11.957 1.00 88.19 79 TYR A C 1
ATOM 632 O O . TYR A 1 79 ? 11.106 4.141 -10.871 1.00 88.19 79 TYR A O 1
ATOM 640 N N . GLU A 1 80 ? 9.264 4.409 -12.122 1.00 91.38 80 GLU A N 1
ATOM 641 C CA . GLU A 1 80 ? 8.321 4.167 -11.042 1.00 91.38 80 GLU A CA 1
ATOM 642 C C . GLU A 1 80 ? 7.731 2.761 -11.095 1.00 91.38 80 GLU A C 1
ATOM 644 O O . GLU A 1 80 ? 7.760 2.047 -12.102 1.00 91.38 80 GLU A O 1
ATOM 649 N N . LEU A 1 81 ? 7.187 2.382 -9.952 1.00 94.00 81 LEU A N 1
ATOM 650 C CA . LEU A 1 81 ? 6.415 1.189 -9.690 1.00 94.00 81 LEU A CA 1
ATOM 651 C C . LEU A 1 81 ? 5.051 1.642 -9.195 1.00 94.00 81 LEU A C 1
ATOM 653 O O . LEU A 1 81 ? 4.961 2.607 -8.434 1.00 94.00 81 LEU A O 1
ATOM 657 N N . LEU A 1 82 ? 4.014 0.908 -9.570 1.00 96.81 82 LEU A N 1
ATOM 658 C CA . LEU A 1 82 ? 2.750 0.930 -8.852 1.00 96.81 82 LEU A CA 1
ATOM 659 C C . LEU A 1 82 ? 2.724 -0.279 -7.924 1.00 96.81 82 LEU A C 1
ATOM 661 O O . LEU A 1 82 ? 2.984 -1.405 -8.363 1.00 96.81 82 LEU A O 1
ATOM 665 N N . LEU A 1 83 ? 2.422 -0.038 -6.655 1.00 97.44 83 LEU A N 1
ATOM 666 C CA . LEU A 1 83 ? 2.368 -1.052 -5.611 1.00 97.44 83 LEU A CA 1
ATOM 667 C C . LEU A 1 83 ? 0.931 -1.210 -5.129 1.00 97.44 83 LEU A C 1
ATOM 669 O O . LEU A 1 83 ? 0.303 -0.204 -4.833 1.00 97.44 83 LEU A O 1
ATOM 673 N N . TYR A 1 84 ? 0.434 -2.437 -4.999 1.00 97.88 84 TYR A N 1
ATOM 674 C CA . TYR A 1 84 ? -0.778 -2.730 -4.236 1.00 97.88 84 TYR A CA 1
ATOM 675 C C . TYR A 1 84 ? -0.403 -2.934 -2.772 1.00 97.88 84 TYR A C 1
ATOM 677 O O . TYR A 1 84 ? 0.366 -3.843 -2.447 1.00 97.88 84 TYR A O 1
ATOM 685 N N . MET A 1 85 ? -0.896 -2.068 -1.897 1.00 97.31 85 MET A N 1
ATOM 686 C CA . MET A 1 85 ? -0.480 -2.021 -0.503 1.00 97.31 85 MET A CA 1
ATOM 687 C C . MET A 1 85 ? -1.082 -3.182 0.290 1.00 97.31 85 MET A C 1
ATOM 689 O O . MET A 1 85 ? -2.278 -3.459 0.253 1.00 97.31 85 MET A O 1
ATOM 693 N N . LEU A 1 86 ? -0.223 -3.874 1.033 1.00 95.81 86 LEU A N 1
ATOM 694 C CA . LEU A 1 86 ? -0.573 -4.986 1.914 1.00 95.81 86 LEU A CA 1
ATOM 695 C C . LEU A 1 86 ? -0.657 -4.512 3.370 1.00 95.81 86 LEU A C 1
ATOM 697 O O . LEU A 1 86 ? -1.593 -4.868 4.090 1.00 95.81 86 LEU A O 1
ATOM 701 N N . ALA A 1 87 ? 0.296 -3.681 3.785 1.00 94.19 87 ALA A N 1
ATOM 702 C CA . ALA A 1 87 ? 0.350 -3.052 5.099 1.00 94.19 87 ALA A CA 1
ATOM 703 C C . ALA A 1 87 ? 1.070 -1.697 5.010 1.00 94.19 87 ALA A C 1
ATOM 705 O O . ALA A 1 87 ? 1.933 -1.513 4.151 1.00 94.19 87 ALA A O 1
ATOM 706 N N . SER A 1 88 ? 0.768 -0.768 5.913 1.00 94.00 88 SER A N 1
ATOM 707 C CA . SER A 1 88 ? 1.502 0.497 6.044 1.00 94.00 88 SER A CA 1
ATOM 708 C C . SER A 1 88 ? 1.646 0.904 7.503 1.00 94.00 88 SER A C 1
ATOM 710 O O . SER A 1 88 ? 0.714 0.722 8.281 1.00 94.00 88 SER A O 1
ATOM 712 N N . GLU A 1 89 ? 2.786 1.480 7.860 1.00 90.94 89 GLU A N 1
ATOM 713 C CA . GLU A 1 89 ? 3.063 1.949 9.221 1.00 90.94 89 GLU A CA 1
ATOM 714 C C . GLU A 1 89 ? 2.535 3.371 9.424 1.00 90.94 89 GLU A C 1
ATOM 716 O O . GLU A 1 89 ? 2.782 4.233 8.578 1.00 90.94 89 GLU A O 1
ATOM 721 N N . VAL A 1 90 ? 1.859 3.613 10.547 1.00 88.12 90 VAL A N 1
ATOM 722 C CA . VAL A 1 90 ? 1.529 4.959 11.031 1.00 88.12 90 VAL A CA 1
ATOM 723 C C . VAL A 1 90 ? 2.664 5.408 11.942 1.00 88.12 90 VAL A C 1
ATOM 725 O O . VAL A 1 90 ? 2.868 4.835 13.012 1.00 88.12 90 VAL A O 1
ATOM 728 N N . ASN A 1 91 ? 3.418 6.420 11.523 1.00 77.44 91 ASN A N 1
ATOM 729 C CA . ASN A 1 91 ? 4.505 6.989 12.318 1.00 77.44 91 ASN A CA 1
ATOM 730 C C . ASN A 1 91 ? 4.149 8.390 12.860 1.00 77.44 91 ASN A C 1
ATOM 732 O O . ASN A 1 91 ? 3.007 8.847 12.821 1.00 77.44 91 ASN A O 1
ATOM 736 N N . THR A 1 92 ? 5.127 9.072 13.454 1.00 67.06 92 THR A N 1
ATOM 737 C CA . THR A 1 92 ? 4.946 10.425 14.002 1.00 67.06 92 THR A CA 1
ATOM 738 C C . THR A 1 92 ? 5.130 11.528 12.960 1.00 67.06 92 THR A C 1
ATOM 740 O O . THR A 1 92 ? 4.776 12.678 13.222 1.00 67.06 92 THR A O 1
ATOM 743 N N . ARG A 1 93 ? 5.664 11.223 11.767 1.00 67.56 93 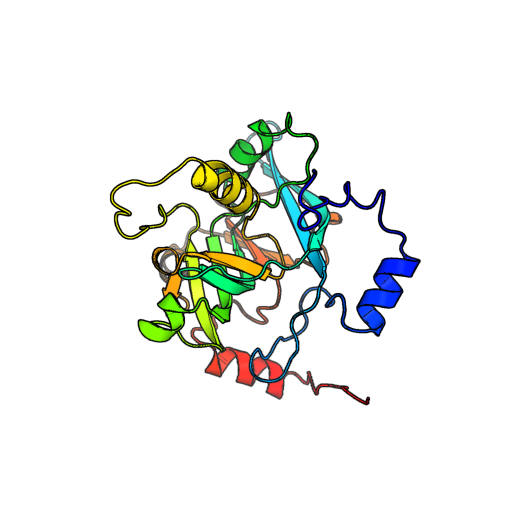ARG A N 1
ATOM 744 C CA . ARG A 1 93 ? 5.885 12.224 10.705 1.00 67.56 93 ARG A CA 1
ATOM 745 C C . ARG A 1 93 ? 4.615 12.531 9.912 1.00 67.56 93 ARG A C 1
ATOM 747 O O . ARG A 1 93 ? 4.618 13.446 9.096 1.00 67.56 93 ARG A O 1
ATOM 754 N N . GLU A 1 94 ? 3.531 11.820 10.179 1.00 71.00 94 GLU A N 1
ATOM 755 C CA . GLU A 1 94 ? 2.199 11.970 9.600 1.00 71.00 94 GLU A CA 1
ATOM 756 C C . GLU A 1 94 ? 1.656 13.368 9.911 1.00 71.00 94 GLU A C 1
ATOM 758 O O . GLU A 1 94 ? 1.130 14.031 9.019 1.00 71.00 94 GLU A O 1
ATOM 763 N N . GLN A 1 95 ? 1.924 13.886 11.117 1.00 58.41 95 GLN A N 1
ATOM 764 C CA . GLN A 1 95 ? 1.582 15.259 11.510 1.00 58.41 95 GLN A CA 1
ATOM 765 C C . GLN A 1 95 ? 2.267 16.321 10.634 1.00 58.41 95 GLN A C 1
ATOM 767 O O . GLN A 1 95 ? 1.683 17.359 10.335 1.00 58.41 95 GLN A O 1
ATOM 772 N N . ALA A 1 96 ? 3.498 16.073 10.170 1.00 54.31 96 ALA A N 1
ATOM 773 C CA . ALA A 1 96 ? 4.217 17.031 9.329 1.00 54.31 96 ALA A CA 1
ATOM 774 C C . ALA A 1 96 ? 3.594 17.171 7.927 1.00 54.31 96 ALA A C 1
ATOM 776 O O . ALA A 1 96 ? 3.777 18.203 7.277 1.00 54.31 96 ALA A O 1
ATOM 777 N N . GLY A 1 97 ? 2.841 16.161 7.471 1.00 50.44 97 GLY A N 1
ATOM 778 C CA . GLY A 1 97 ? 2.054 16.220 6.238 1.00 50.44 97 GLY A CA 1
ATOM 779 C C . GLY A 1 97 ? 0.876 17.195 6.324 1.00 50.44 97 GLY A C 1
ATOM 780 O O . GLY A 1 97 ? 0.548 17.828 5.324 1.00 50.44 97 GLY A O 1
ATOM 781 N N . LEU A 1 98 ? 0.307 17.387 7.519 1.00 51.75 98 LEU A N 1
ATOM 782 C CA . LEU A 1 98 ? -0.845 18.264 7.773 1.00 51.75 98 LEU A CA 1
ATOM 783 C C . LEU A 1 98 ? -0.485 19.745 7.733 1.00 51.75 98 LEU A C 1
ATOM 785 O O . LEU A 1 98 ? -1.284 20.562 7.303 1.00 51.75 98 LEU A O 1
ATOM 789 N N . ASN A 1 99 ? 0.767 20.113 8.017 1.00 48.97 99 ASN A N 1
ATOM 790 C CA . ASN A 1 99 ? 1.236 21.494 7.829 1.00 48.97 99 ASN A CA 1
ATOM 791 C C . ASN A 1 99 ? 1.165 21.968 6.353 1.00 48.97 99 ASN A C 1
ATOM 793 O O . ASN A 1 99 ? 1.443 23.129 6.052 1.00 48.97 99 ASN A O 1
ATOM 797 N N . ARG A 1 100 ? 0.795 21.079 5.416 1.00 51.59 100 ARG A N 1
ATOM 798 C CA . ARG A 1 100 ? 0.481 21.373 4.007 1.00 51.59 100 ARG A CA 1
ATOM 799 C C . ARG A 1 100 ? -1.003 21.678 3.743 1.00 51.59 100 ARG A C 1
ATOM 801 O O . ARG A 1 100 ? -1.377 21.836 2.577 1.00 51.59 100 ARG A O 1
ATOM 808 N N . GLU A 1 101 ? -1.821 21.799 4.791 1.00 47.03 101 GLU A N 1
ATOM 809 C CA . GLU A 1 101 ? -3.275 22.058 4.786 1.00 47.03 101 GLU A CA 1
ATOM 810 C C . GLU A 1 101 ? -3.724 23.285 3.972 1.00 47.03 101 GLU A C 1
ATOM 812 O O . GLU A 1 101 ? -4.887 23.390 3.596 1.00 47.03 101 GLU A O 1
ATOM 817 N N . ASN A 1 102 ? -2.814 24.167 3.560 1.00 48.38 102 ASN A N 1
ATOM 818 C CA . ASN A 1 102 ? -3.153 25.338 2.746 1.00 48.38 102 ASN A CA 1
ATOM 819 C C . ASN A 1 102 ? -3.280 25.077 1.227 1.00 48.38 102 ASN A C 1
ATOM 821 O O . ASN A 1 102 ? -3.267 26.030 0.450 1.00 48.38 102 ASN A O 1
ATOM 825 N N . SER A 1 103 ? -3.398 23.823 0.763 1.00 53.34 103 SER A N 1
ATOM 826 C CA . SER A 1 103 ? -3.455 23.502 -0.682 1.00 53.34 103 SER A CA 1
ATOM 827 C C . SER A 1 103 ? -4.844 23.152 -1.248 1.00 53.34 103 SER A C 1
ATOM 829 O O . SER A 1 103 ? -4.962 22.919 -2.453 1.00 53.34 103 SER A O 1
ATOM 831 N N . GLY A 1 104 ? -5.903 23.110 -0.425 1.00 56.81 104 GLY A N 1
ATOM 832 C CA . GLY A 1 104 ? -7.286 22.839 -0.871 1.00 56.81 104 GLY A CA 1
ATOM 833 C C . GLY A 1 104 ? -7.511 21.474 -1.549 1.00 56.81 104 GLY A C 1
ATOM 834 O O . GLY A 1 104 ? -8.584 21.224 -2.098 1.00 56.81 104 GLY A O 1
ATOM 835 N N . THR A 1 105 ? -6.506 20.595 -1.531 1.00 66.25 105 THR A N 1
ATOM 836 C CA . THR A 1 105 ? -6.481 19.296 -2.214 1.00 66.25 105 THR A CA 1
ATOM 837 C C . THR A 1 105 ? -6.267 18.194 -1.178 1.00 66.25 105 THR A C 1
ATOM 839 O O . THR A 1 105 ? -5.520 18.392 -0.224 1.00 66.25 105 THR A O 1
ATOM 842 N N . PHE A 1 106 ? -6.927 17.043 -1.351 1.00 73.12 106 PHE A N 1
ATOM 843 C CA . PHE A 1 106 ? -6.776 15.907 -0.436 1.00 73.12 106 PHE A CA 1
ATOM 844 C C . PHE A 1 106 ? -5.365 15.332 -0.561 1.00 73.12 106 PHE A C 1
ATOM 846 O O . PHE A 1 106 ? -4.841 15.228 -1.673 1.00 73.12 106 PHE A O 1
ATOM 853 N N . PHE A 1 107 ? -4.773 14.943 0.563 1.00 80.50 107 PHE A N 1
ATOM 854 C CA . PHE A 1 107 ? -3.415 14.426 0.630 1.00 80.50 107 PHE A CA 1
ATOM 855 C C . PHE A 1 107 ? -3.406 13.060 1.311 1.00 80.50 107 PHE A C 1
ATOM 857 O O . PHE A 1 107 ? -3.956 12.903 2.397 1.00 80.50 107 PHE A O 1
ATOM 864 N N . VAL A 1 108 ? -2.743 12.081 0.699 1.00 86.56 108 VAL A N 1
ATOM 865 C CA . VAL A 1 108 ? -2.608 10.738 1.276 1.00 86.56 108 VAL A CA 1
ATOM 866 C C . VAL A 1 108 ? -1.380 10.691 2.183 1.00 86.56 108 VAL A C 1
ATOM 868 O O . VAL A 1 108 ? -0.282 10.995 1.718 1.00 86.56 108 VAL A O 1
ATOM 871 N N . THR A 1 109 ? -1.528 10.283 3.446 1.00 89.06 109 THR A N 1
ATOM 872 C CA . THR A 1 109 ? -0.393 10.167 4.386 1.00 89.06 109 THR A CA 1
ATOM 873 C C . THR A 1 109 ? 0.224 8.759 4.402 1.00 89.06 109 THR A C 1
ATOM 875 O O . THR A 1 109 ? -0.185 7.868 3.654 1.00 89.06 109 THR A O 1
ATOM 878 N N . GLY A 1 110 ? 1.274 8.574 5.209 1.00 89.25 110 GLY A N 1
ATOM 879 C CA . GLY A 1 110 ? 2.029 7.326 5.330 1.00 89.25 110 GLY A CA 1
ATOM 880 C C . GLY A 1 110 ? 3.288 7.298 4.464 1.00 89.25 110 GLY A C 1
ATOM 881 O O . GLY A 1 110 ? 3.291 7.762 3.324 1.00 89.25 110 GLY A O 1
ATOM 882 N N . HIS A 1 111 ? 4.375 6.740 4.998 1.00 88.69 111 HIS A N 1
ATOM 883 C CA . HIS A 1 111 ? 5.677 6.737 4.318 1.00 88.69 111 HIS A CA 1
ATOM 884 C C . HIS A 1 111 ? 6.294 5.352 4.132 1.00 88.69 111 HIS A C 1
ATOM 886 O O . HIS A 1 111 ? 7.110 5.153 3.227 1.00 88.69 111 HIS A O 1
ATOM 892 N N . LEU A 1 112 ? 5.945 4.412 5.006 1.00 91.00 112 LEU A N 1
ATOM 893 C CA . LEU A 1 112 ? 6.486 3.060 5.028 1.00 91.00 112 LEU A CA 1
ATOM 894 C C . LEU A 1 112 ? 5.361 2.058 4.798 1.00 91.00 112 LEU A C 1
ATOM 896 O O . LEU A 1 112 ? 4.204 2.297 5.164 1.00 91.00 112 LEU A O 1
ATOM 900 N N . GLY A 1 113 ? 5.696 0.929 4.191 1.00 92.94 113 GLY A N 1
ATOM 901 C CA . GLY A 1 113 ? 4.740 -0.149 4.013 1.00 92.94 113 GLY A CA 1
ATOM 902 C C . GLY A 1 113 ? 5.299 -1.352 3.280 1.00 92.94 113 GLY A C 1
ATOM 903 O O . GLY A 1 113 ? 6.457 -1.386 2.865 1.00 92.94 113 GLY A O 1
ATOM 904 N N . LEU A 1 114 ? 4.436 -2.342 3.129 1.00 94.56 114 LEU A N 1
ATOM 905 C CA . LEU A 1 114 ? 4.657 -3.558 2.368 1.00 94.56 114 LEU A CA 1
ATOM 906 C C . LEU A 1 114 ? 3.648 -3.574 1.224 1.00 94.56 114 LEU A C 1
ATOM 908 O O . LEU A 1 114 ? 2.466 -3.314 1.453 1.00 94.56 114 LEU A O 1
ATOM 912 N N . GLY A 1 115 ? 4.087 -3.896 0.014 1.00 95.62 115 GLY A N 1
ATOM 913 C CA . GLY A 1 115 ? 3.218 -3.947 -1.155 1.00 95.62 115 GLY A CA 1
ATOM 914 C C . GLY A 1 115 ? 3.598 -5.046 -2.138 1.00 95.62 115 GLY A C 1
ATOM 915 O O . GLY A 1 115 ? 4.691 -5.607 -2.078 1.00 95.62 115 GLY A O 1
ATOM 916 N N . LEU A 1 116 ? 2.684 -5.345 -3.056 1.00 96.69 116 LEU A N 1
ATOM 917 C CA . LEU A 1 116 ? 2.944 -6.140 -4.253 1.00 96.69 116 LEU A CA 1
ATOM 918 C C . LEU A 1 116 ? 3.208 -5.215 -5.432 1.00 96.69 116 LEU A C 1
ATOM 920 O O . LEU A 1 116 ? 2.442 -4.286 -5.665 1.00 96.69 116 LEU A O 1
ATOM 924 N N . VAL A 1 117 ? 4.239 -5.487 -6.224 1.00 97.31 117 VAL A N 1
ATOM 925 C CA . VAL A 1 117 ? 4.459 -4.774 -7.488 1.00 97.31 117 VAL A CA 1
ATOM 926 C C . VAL A 1 117 ? 3.355 -5.161 -8.471 1.00 97.31 117 VAL A C 1
ATOM 928 O O . VAL A 1 117 ? 3.233 -6.330 -8.833 1.00 97.31 117 VAL A O 1
ATOM 931 N N . VAL A 1 118 ? 2.558 -4.195 -8.927 1.00 97.69 118 VAL A N 1
ATOM 932 C CA . VAL A 1 118 ? 1.427 -4.458 -9.839 1.00 97.69 118 VAL A CA 1
ATOM 933 C C . VAL A 1 118 ? 1.626 -3.884 -11.235 1.00 97.69 118 VAL A C 1
ATOM 935 O O . VAL A 1 118 ? 1.123 -4.436 -12.207 1.00 97.69 118 VAL A O 1
ATOM 938 N N . ALA A 1 119 ? 2.410 -2.816 -11.359 1.00 96.81 119 ALA A N 1
ATOM 939 C CA . ALA A 1 119 ? 2.841 -2.281 -12.642 1.00 96.81 119 ALA A CA 1
ATOM 940 C C . ALA A 1 119 ? 4.222 -1.638 -12.512 1.00 96.81 119 ALA A C 1
ATOM 942 O O . ALA A 1 119 ? 4.622 -1.200 -11.433 1.00 96.81 119 ALA A O 1
ATOM 943 N N . VAL A 1 120 ? 4.949 -1.573 -13.626 1.00 95.50 120 VAL A N 1
ATOM 944 C CA . VAL A 1 120 ? 6.308 -1.029 -13.675 1.00 95.50 120 VAL A CA 1
ATOM 945 C C . VAL A 1 120 ? 6.483 -0.107 -14.873 1.00 95.50 120 VAL A C 1
ATOM 947 O O . VAL A 1 120 ? 5.967 -0.377 -15.960 1.00 95.50 120 VAL A O 1
ATOM 950 N N . GLY A 1 121 ? 7.253 0.957 -14.678 1.00 92.81 121 GLY A N 1
ATOM 951 C CA . GLY A 1 121 ? 7.700 1.836 -15.745 1.00 92.81 121 GLY A CA 1
ATOM 952 C C . GLY A 1 121 ? 8.656 1.157 -16.725 1.00 92.81 121 GLY A C 1
ATOM 953 O O . GLY A 1 121 ? 9.302 0.147 -16.433 1.00 92.81 121 GLY A O 1
ATOM 954 N N . GLU A 1 122 ? 8.797 1.747 -17.910 1.00 90.38 122 GLU A N 1
ATOM 955 C CA . GLU A 1 122 ? 9.601 1.187 -19.003 1.00 90.38 122 GLU A CA 1
ATOM 956 C C . GLU A 1 122 ? 11.089 1.007 -18.639 1.00 90.38 122 GLU A C 1
ATOM 958 O O . GLU A 1 122 ? 11.740 0.056 -19.083 1.00 90.38 122 GLU A O 1
ATOM 963 N N . LYS A 1 123 ? 11.664 1.915 -17.841 1.00 87.19 123 LYS A N 1
ATOM 964 C CA . LYS A 1 123 ? 13.069 1.814 -17.416 1.00 87.19 123 LYS A CA 1
ATOM 965 C C . LYS A 1 123 ? 13.233 0.787 -16.308 1.00 87.19 123 LYS A C 1
ATOM 967 O O . LYS A 1 123 ? 14.180 0.011 -16.374 1.00 87.19 123 LYS A O 1
ATOM 972 N N . VAL A 1 124 ? 12.294 0.709 -15.364 1.00 88.56 124 VAL A N 1
ATOM 973 C CA . VAL A 1 124 ? 12.276 -0.368 -14.360 1.00 88.56 124 VAL A CA 1
ATOM 974 C C . VAL A 1 124 ? 12.257 -1.731 -15.044 1.00 88.56 124 VAL A C 1
ATOM 976 O O . VAL A 1 124 ? 13.098 -2.578 -14.745 1.00 88.56 124 VAL A O 1
ATOM 979 N N . LYS A 1 125 ? 11.348 -1.920 -16.009 1.00 90.44 125 LYS A N 1
ATOM 980 C CA . LYS A 1 125 ? 11.220 -3.173 -16.759 1.00 90.44 125 LYS A CA 1
ATOM 981 C C . LYS A 1 125 ? 12.531 -3.575 -17.437 1.00 90.44 125 LYS A C 1
ATOM 983 O O . LYS A 1 125 ? 12.870 -4.751 -17.450 1.00 90.44 125 LYS A O 1
ATOM 988 N N . ARG A 1 126 ? 13.277 -2.604 -17.977 1.00 87.06 126 ARG A N 1
ATOM 989 C CA . ARG A 1 126 ? 14.594 -2.832 -18.597 1.00 87.06 126 ARG A CA 1
ATOM 990 C C . ARG A 1 126 ? 15.691 -3.166 -17.590 1.00 87.06 126 ARG A C 1
ATOM 992 O O . ARG A 1 126 ? 16.548 -3.981 -17.900 1.00 87.06 126 ARG A O 1
ATOM 999 N N . VAL A 1 127 ? 15.678 -2.536 -16.415 1.00 85.12 127 VAL A N 1
AT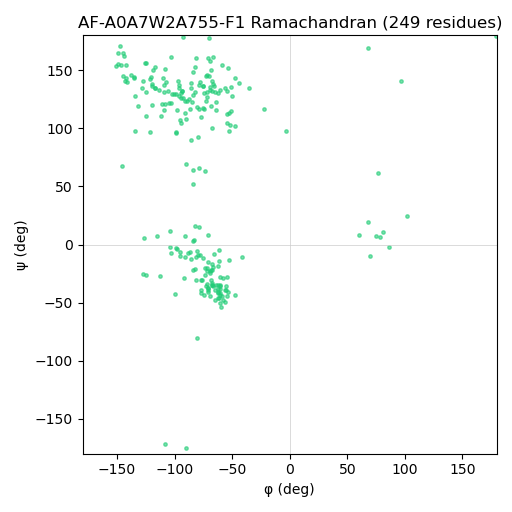OM 1000 C CA . VAL A 1 127 ? 16.638 -2.823 -15.337 1.00 85.12 127 VAL A CA 1
ATOM 1001 C C . VAL A 1 127 ? 16.420 -4.231 -14.771 1.00 85.12 127 VAL A C 1
ATOM 1003 O O . VAL A 1 127 ? 17.387 -4.874 -14.376 1.00 85.12 127 VAL A O 1
ATOM 1006 N N . GLY A 1 128 ? 15.173 -4.717 -14.734 1.00 84.69 128 GLY A N 1
ATOM 1007 C CA . GLY A 1 128 ? 14.853 -6.106 -14.377 1.00 84.69 128 GLY A CA 1
ATOM 1008 C C . GLY A 1 128 ? 15.118 -6.470 -12.912 1.00 84.69 128 GLY A C 1
ATOM 1009 O O . GLY A 1 128 ? 15.251 -7.643 -12.585 1.00 84.69 128 GLY A O 1
ATOM 1010 N N . ARG A 1 129 ? 15.222 -5.470 -12.026 1.00 86.00 129 ARG A N 1
ATOM 1011 C CA . ARG A 1 129 ? 15.542 -5.668 -10.601 1.00 86.00 129 ARG A CA 1
ATOM 1012 C C . ARG A 1 129 ? 14.332 -6.056 -9.746 1.00 86.00 129 ARG A C 1
ATOM 1014 O O . ARG A 1 129 ? 14.525 -6.585 -8.661 1.00 86.00 129 ARG A O 1
ATOM 1021 N N . VAL A 1 130 ? 13.122 -5.771 -10.223 1.00 91.25 130 VAL A N 1
ATOM 1022 C CA . VAL A 1 130 ? 11.855 -6.108 -9.561 1.00 91.25 130 VAL A CA 1
ATOM 1023 C C . VAL A 1 130 ? 10.854 -6.612 -10.593 1.00 91.25 130 VAL A C 1
ATOM 1025 O O . VAL A 1 130 ? 10.848 -6.133 -11.732 1.00 91.25 130 VAL A O 1
ATOM 1028 N N . ASN A 1 131 ? 10.003 -7.556 -10.198 1.00 92.38 131 ASN A N 1
ATOM 1029 C CA . ASN A 1 131 ? 9.009 -8.179 -11.072 1.00 92.38 131 ASN A CA 1
ATOM 1030 C C . ASN A 1 131 ? 7.575 -7.913 -10.607 1.00 92.38 131 ASN A C 1
ATOM 1032 O O . ASN A 1 131 ? 7.308 -7.754 -9.421 1.00 92.38 131 ASN A O 1
ATOM 1036 N N . ILE A 1 132 ? 6.625 -7.914 -11.545 1.00 95.94 132 ILE A N 1
ATOM 1037 C CA . ILE A 1 132 ? 5.193 -7.882 -11.211 1.00 95.94 132 ILE A CA 1
ATOM 1038 C C . ILE A 1 132 ? 4.844 -9.126 -10.376 1.00 95.94 132 ILE A C 1
ATOM 1040 O O . ILE A 1 132 ? 5.233 -10.240 -10.722 1.00 95.94 132 ILE A O 1
ATOM 1044 N N . GLY A 1 133 ? 4.111 -8.932 -9.279 1.00 95.12 133 GLY A N 1
ATOM 1045 C CA . GLY A 1 133 ? 3.783 -9.960 -8.289 1.00 95.12 133 GLY A CA 1
ATOM 1046 C C . GLY A 1 133 ? 4.840 -10.151 -7.201 1.00 95.12 133 GLY A C 1
ATOM 1047 O O . GLY A 1 133 ? 4.641 -10.957 -6.291 1.00 95.12 133 GLY A O 1
ATOM 1048 N N . GLU A 1 134 ? 5.955 -9.426 -7.263 1.00 94.38 134 GLU A N 1
ATOM 1049 C CA . GLU A 1 134 ? 6.959 -9.441 -6.207 1.00 94.38 134 GLU A CA 1
ATOM 1050 C C . GLU A 1 134 ? 6.484 -8.637 -4.997 1.00 94.38 134 GLU A C 1
ATOM 1052 O O . GLU A 1 134 ? 5.941 -7.539 -5.135 1.00 94.38 134 GLU A O 1
ATOM 1057 N N . MET A 1 135 ? 6.694 -9.196 -3.805 1.00 94.12 135 MET A N 1
ATOM 1058 C CA . MET A 1 135 ? 6.454 -8.500 -2.548 1.00 94.12 135 MET A CA 1
ATOM 1059 C C . MET A 1 135 ? 7.670 -7.648 -2.194 1.00 94.12 135 MET A C 1
ATOM 1061 O O . MET A 1 135 ? 8.800 -8.143 -2.175 1.00 94.12 135 MET A O 1
ATOM 1065 N N . VAL A 1 136 ? 7.426 -6.373 -1.906 1.00 94.25 136 VAL A N 1
ATOM 1066 C CA . VAL A 1 136 ? 8.464 -5.381 -1.636 1.00 94.25 136 VAL A CA 1
ATOM 1067 C C . VAL A 1 136 ? 8.108 -4.531 -0.424 1.00 94.25 136 VAL A C 1
ATOM 1069 O O . VAL A 1 136 ? 6.954 -4.159 -0.209 1.00 94.25 136 VAL A O 1
ATOM 1072 N N . THR A 1 137 ? 9.128 -4.172 0.343 1.00 93.56 137 THR A N 1
ATOM 1073 C CA . THR A 1 137 ? 9.053 -3.104 1.338 1.00 93.56 137 THR A CA 1
ATOM 1074 C C . THR A 1 137 ? 9.258 -1.762 0.641 1.00 93.56 137 THR A C 1
ATOM 1076 O O . THR A 1 137 ? 10.222 -1.604 -0.109 1.00 93.56 137 THR A O 1
ATOM 1079 N N . VAL A 1 138 ? 8.397 -0.780 0.904 1.00 92.56 138 VAL A N 1
ATOM 1080 C CA . VAL A 1 138 ? 8.499 0.587 0.376 1.00 92.56 138 VAL A CA 1
ATOM 1081 C C . VAL A 1 138 ? 8.870 1.572 1.479 1.00 92.56 138 VAL A C 1
ATOM 1083 O O . VAL A 1 138 ? 8.345 1.518 2.591 1.00 92.56 138 VAL A O 1
ATOM 1086 N N . ASN A 1 139 ? 9.786 2.489 1.162 1.00 90.75 139 ASN A N 1
ATOM 1087 C CA . ASN A 1 139 ? 10.173 3.593 2.028 1.00 90.75 139 ASN A CA 1
ATOM 1088 C C . ASN A 1 139 ? 10.232 4.906 1.239 1.00 90.75 139 ASN A C 1
ATOM 1090 O O . ASN A 1 139 ? 11.237 5.227 0.598 1.00 90.75 139 ASN A O 1
ATOM 1094 N N . LEU A 1 140 ? 9.156 5.687 1.334 1.00 87.31 140 LEU A N 1
ATOM 1095 C CA . LEU A 1 140 ? 8.996 6.963 0.638 1.00 87.31 140 LEU A CA 1
ATOM 1096 C C . LEU A 1 140 ? 9.821 8.104 1.256 1.00 87.31 140 LEU A C 1
ATOM 1098 O O . LEU A 1 140 ? 9.996 9.137 0.615 1.00 87.31 140 LEU A O 1
ATOM 1102 N N . LEU A 1 141 ? 10.389 7.921 2.458 1.00 83.38 141 LEU A N 1
ATOM 1103 C CA . LEU A 1 141 ? 11.331 8.885 3.049 1.00 83.38 141 LEU A CA 1
ATOM 1104 C C . LEU A 1 141 ? 12.689 8.861 2.340 1.00 83.38 141 LEU A C 1
ATOM 1106 O O . LEU A 1 141 ? 13.444 9.833 2.409 1.00 83.38 141 LEU A O 1
ATOM 1110 N N . ARG A 1 142 ? 13.029 7.755 1.664 1.00 82.62 142 ARG A N 1
ATOM 1111 C CA . ARG A 1 142 ? 14.243 7.683 0.847 1.00 82.62 142 ARG A CA 1
ATOM 1112 C C . ARG A 1 142 ? 14.090 8.606 -0.356 1.00 82.62 142 ARG A C 1
ATOM 1114 O O . ARG A 1 142 ? 13.092 8.552 -1.069 1.00 82.62 142 ARG A O 1
ATOM 1121 N N . LYS A 1 143 ? 15.107 9.425 -0.626 1.00 75.81 143 LYS A N 1
ATOM 1122 C CA . LYS A 1 143 ? 15.133 10.276 -1.820 1.00 75.81 143 LYS A CA 1
ATOM 1123 C C . LYS A 1 143 ? 15.129 9.398 -3.078 1.00 75.81 143 LYS A C 1
ATOM 1125 O O . LYS A 1 143 ? 15.937 8.476 -3.193 1.00 75.81 143 LYS A O 1
ATOM 1130 N N . SER A 1 144 ? 14.244 9.693 -4.030 1.00 74.81 144 SER A N 1
ATOM 1131 C CA . SER A 1 144 ? 14.283 9.057 -5.348 1.00 74.81 144 SER A CA 1
ATOM 1132 C C . SER A 1 144 ? 15.580 9.444 -6.057 1.00 74.81 144 SER A C 1
ATOM 1134 O O . SER A 1 144 ? 15.850 10.634 -6.248 1.00 74.81 1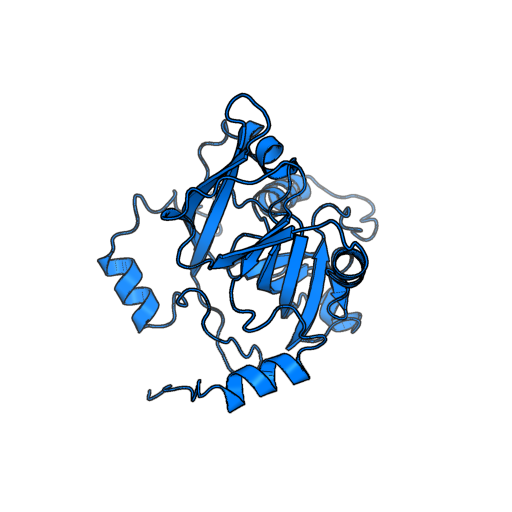44 SER A O 1
ATOM 1136 N N . ILE A 1 145 ? 16.374 8.454 -6.453 1.00 70.62 145 ILE A N 1
ATOM 1137 C CA . ILE A 1 145 ? 17.576 8.686 -7.253 1.00 70.62 145 ILE A CA 1
ATOM 1138 C C . ILE A 1 145 ? 17.137 8.714 -8.712 1.00 70.62 145 ILE A C 1
ATOM 1140 O O . ILE A 1 145 ? 17.083 7.676 -9.367 1.00 70.62 145 ILE A O 1
ATOM 1144 N N . LEU A 1 146 ? 16.782 9.896 -9.209 1.00 62.53 146 LEU A N 1
ATOM 1145 C CA . LEU A 1 146 ? 16.664 10.082 -10.649 1.00 62.53 146 LEU A CA 1
ATOM 1146 C C . LEU A 1 146 ? 18.084 10.027 -11.235 1.00 62.53 146 LEU A C 1
ATOM 1148 O O . LEU A 1 146 ? 18.989 10.621 -10.641 1.00 62.53 146 LEU A O 1
ATOM 1152 N N . PRO A 1 147 ? 18.318 9.316 -12.351 1.00 51.56 147 PRO A N 1
ATOM 1153 C CA . PRO A 1 147 ? 19.574 9.468 -13.066 1.00 51.56 147 PRO A CA 1
ATOM 1154 C C . PRO A 1 147 ? 19.733 10.943 -13.419 1.00 51.56 147 PRO A C 1
ATOM 1156 O O . PRO A 1 147 ? 18.761 11.569 -13.831 1.00 51.56 147 PRO A O 1
ATOM 1159 N N . ASP A 1 148 ? 20.930 11.478 -13.196 1.00 43.53 148 ASP A N 1
ATOM 1160 C CA . ASP A 1 148 ? 21.275 12.884 -13.387 1.00 43.53 148 ASP A CA 1
ATOM 1161 C C . ASP A 1 148 ? 20.886 13.320 -14.810 1.00 43.53 148 ASP A C 1
ATOM 1163 O O . ASP A 1 148 ? 21.569 13.010 -15.789 1.00 43.53 148 ASP A O 1
ATOM 1167 N N . ILE A 1 149 ? 19.715 13.947 -14.957 1.00 44.84 149 ILE A N 1
ATOM 1168 C CA . ILE A 1 149 ? 19.281 14.486 -16.241 1.00 44.84 149 ILE A CA 1
ATOM 1169 C C . ILE A 1 149 ? 20.028 15.802 -16.379 1.00 44.84 149 ILE A C 1
ATOM 1171 O O . ILE A 1 149 ? 19.576 16.843 -15.901 1.00 44.84 149 ILE A O 1
ATOM 1175 N N . ALA A 1 150 ? 21.190 15.741 -17.025 1.00 34.75 150 ALA A N 1
ATOM 1176 C CA . ALA A 1 150 ? 21.902 16.913 -17.501 1.00 34.75 150 ALA A CA 1
ATOM 1177 C C . ALA A 1 150 ? 20.916 17.836 -18.254 1.00 34.75 150 ALA A C 1
ATOM 1179 O O . ALA A 1 150 ? 20.536 17.559 -19.391 1.00 34.75 150 ALA A O 1
ATOM 1180 N N . GLY A 1 151 ? 20.469 18.913 -17.591 1.00 42.94 151 GLY A N 1
ATOM 1181 C CA . GLY A 1 151 ? 19.634 19.973 -18.172 1.00 42.94 151 GLY A CA 1
ATOM 1182 C C . GLY A 1 151 ? 18.125 19.966 -17.864 1.00 42.94 151 GLY A C 1
ATOM 1183 O O . GLY A 1 151 ? 17.370 20.521 -18.663 1.00 42.94 151 GLY A O 1
ATOM 1184 N N . GLY A 1 152 ? 17.660 19.370 -16.757 1.00 44.66 152 GLY A N 1
ATOM 1185 C CA . GLY A 1 152 ? 16.230 19.297 -16.394 1.00 44.66 152 GLY A CA 1
ATOM 1186 C C . GLY A 1 152 ? 15.475 20.642 -16.421 1.00 44.66 152 GLY A C 1
ATOM 1187 O O . GLY A 1 152 ? 15.759 21.550 -15.641 1.00 44.66 152 GLY A O 1
ATOM 1188 N N . LYS A 1 153 ? 14.502 20.758 -17.338 1.00 43.22 153 LYS A N 1
ATOM 1189 C CA . LYS A 1 153 ? 13.555 21.881 -17.462 1.00 43.22 153 LYS A CA 1
ATOM 1190 C C . LYS A 1 153 ? 12.391 21.741 -16.466 1.00 43.22 153 LYS A C 1
ATOM 1192 O O . LYS A 1 153 ? 12.067 20.655 -16.005 1.00 43.22 153 LYS A O 1
ATOM 1197 N N . THR A 1 154 ? 11.730 22.865 -16.210 1.00 41.88 154 THR A N 1
ATOM 1198 C CA . THR A 1 154 ? 10.616 23.172 -15.285 1.00 41.88 154 THR A CA 1
ATOM 1199 C C . THR A 1 154 ? 9.437 22.185 -15.128 1.00 41.88 154 THR A C 1
ATOM 1201 O O . THR A 1 154 ? 8.670 22.358 -14.182 1.00 41.88 154 THR A O 1
ATOM 1204 N N . ASP A 1 155 ? 9.280 21.144 -15.955 1.00 45.22 155 ASP A N 1
ATOM 1205 C CA . ASP A 1 155 ? 8.197 20.141 -15.819 1.00 45.22 155 ASP A CA 1
ATOM 1206 C C . ASP A 1 155 ? 8.369 19.205 -14.602 1.00 45.22 155 ASP A C 1
ATOM 1208 O O . ASP A 1 155 ? 7.415 18.564 -14.149 1.00 45.22 155 ASP A O 1
ATOM 1212 N N . ASP A 1 156 ? 9.564 19.171 -14.006 1.00 51.38 156 ASP A N 1
ATOM 1213 C CA . ASP A 1 156 ? 9.861 18.361 -12.819 1.00 51.38 156 ASP A CA 1
ATOM 1214 C C . ASP A 1 156 ? 9.155 18.839 -11.539 1.00 51.38 156 ASP A C 1
ATOM 1216 O O . ASP A 1 156 ? 8.954 18.057 -10.607 1.00 51.38 156 ASP A O 1
ATOM 1220 N N . TYR A 1 157 ? 8.730 20.104 -11.471 1.00 41.25 157 TYR A N 1
ATOM 1221 C CA . TYR A 1 157 ? 8.089 20.640 -10.267 1.00 41.25 157 TYR A CA 1
ATOM 1222 C C . TYR A 1 157 ? 6.684 20.054 -10.051 1.00 41.25 157 TYR A C 1
ATOM 1224 O O . TYR A 1 157 ? 6.333 19.662 -8.937 1.00 41.25 157 TYR A O 1
ATOM 1232 N N . HIS A 1 158 ? 5.897 19.907 -11.121 1.00 43.94 158 HIS A N 1
ATOM 1233 C CA . HIS A 1 158 ? 4.555 19.323 -11.046 1.00 43.94 158 HIS A CA 1
ATOM 1234 C C . HIS A 1 158 ? 4.586 17.809 -10.813 1.00 43.94 158 HIS A C 1
ATOM 1236 O O . HIS A 1 158 ? 3.749 17.288 -10.074 1.00 43.94 158 HIS A O 1
ATOM 1242 N N . SER A 1 159 ? 5.557 17.091 -11.390 1.00 49.62 159 SER A N 1
ATOM 1243 C CA . SER A 1 159 ? 5.749 15.661 -11.113 1.00 49.62 159 SER A CA 1
ATOM 1244 C C . SER A 1 159 ? 6.205 15.428 -9.667 1.00 49.62 159 SER A C 1
ATOM 1246 O O . SER A 1 159 ? 5.791 14.459 -9.033 1.00 49.62 159 SER A O 1
ATOM 1248 N N . TRP A 1 160 ? 7.017 16.328 -9.104 1.00 46.41 160 TRP A N 1
ATOM 1249 C CA . TRP A 1 160 ? 7.429 16.292 -7.700 1.00 46.41 160 TRP A CA 1
ATOM 1250 C C . TRP A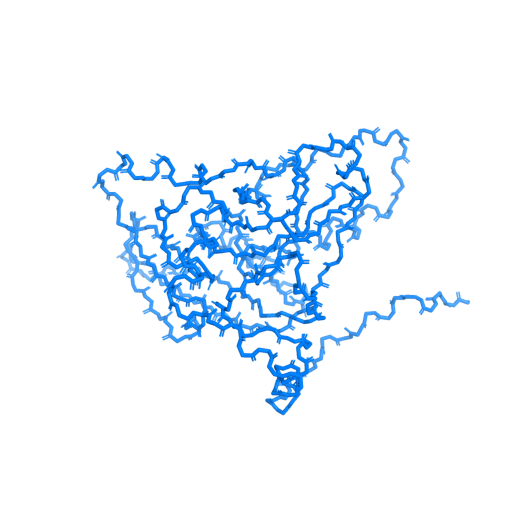 1 160 ? 6.278 16.611 -6.738 1.00 46.41 160 TRP A C 1
ATOM 1252 O O . TRP A 1 160 ? 6.080 15.875 -5.774 1.00 46.41 160 TRP A O 1
ATOM 1262 N N . GLN A 1 161 ? 5.466 17.638 -7.015 1.00 46.12 161 GLN A N 1
ATOM 1263 C CA . GLN A 1 161 ? 4.272 17.943 -6.215 1.00 46.12 161 GLN A CA 1
ATOM 1264 C C . GLN A 1 161 ? 3.266 16.784 -6.231 1.00 46.12 161 GLN A C 1
ATOM 1266 O O . GLN A 1 161 ? 2.750 16.416 -5.178 1.00 46.12 161 GLN A O 1
ATOM 1271 N N . ARG A 1 162 ? 3.046 16.154 -7.396 1.00 53.88 162 ARG A N 1
ATOM 1272 C CA . ARG A 1 162 ? 2.183 14.969 -7.535 1.00 53.88 162 ARG A CA 1
ATOM 1273 C C . ARG A 1 162 ? 2.699 13.792 -6.705 1.00 53.88 162 ARG A C 1
ATOM 1275 O O . ARG A 1 162 ? 1.924 13.190 -5.975 1.00 53.88 162 ARG A O 1
ATOM 1282 N N . ARG A 1 163 ? 4.008 13.509 -6.762 1.00 56.09 163 ARG A N 1
ATOM 1283 C CA . ARG A 1 163 ? 4.671 12.461 -5.958 1.00 56.09 163 ARG A CA 1
ATOM 1284 C C . ARG A 1 163 ? 4.587 12.731 -4.463 1.00 56.09 163 ARG A C 1
ATOM 1286 O O . ARG A 1 163 ? 4.452 11.808 -3.673 1.00 56.09 163 ARG A O 1
ATOM 1293 N N . MET A 1 164 ? 4.641 13.999 -4.076 1.00 48.78 164 MET A N 1
ATOM 1294 C CA . MET A 1 164 ? 4.554 14.376 -2.681 1.00 48.78 164 MET A CA 1
ATOM 1295 C C . MET A 1 164 ? 3.164 14.213 -2.084 1.00 48.78 164 MET A C 1
ATOM 1297 O O . MET A 1 164 ? 3.114 14.101 -0.873 1.00 48.78 164 MET A O 1
ATOM 1301 N N . GLN A 1 165 ? 2.093 14.161 -2.885 1.00 60.09 165 GLN A N 1
ATOM 1302 C CA . GLN A 1 165 ? 0.707 13.950 -2.432 1.00 60.09 165 GLN A CA 1
ATOM 1303 C C . GLN A 1 165 ? 0.325 12.475 -2.206 1.00 60.09 165 GLN A C 1
ATOM 1305 O O . GLN A 1 165 ? -0.840 12.181 -1.939 1.00 60.09 165 GLN A O 1
ATOM 1310 N N . GLN A 1 166 ? 1.279 11.550 -2.348 1.00 73.62 166 GLN A N 1
ATOM 1311 C CA . GLN A 1 166 ? 1.021 10.113 -2.411 1.00 73.62 166 GLN A CA 1
ATOM 1312 C C . GLN A 1 166 ? 1.769 9.383 -1.294 1.00 73.62 166 GLN A C 1
ATOM 1314 O O . GLN A 1 166 ? 2.950 9.068 -1.426 1.00 73.62 166 GLN A O 1
ATOM 1319 N N . GLY A 1 167 ? 1.074 9.122 -0.192 1.00 89.06 167 GLY A N 1
ATOM 1320 C CA . GLY A 1 167 ? 1.557 8.279 0.893 1.00 89.06 167 GLY A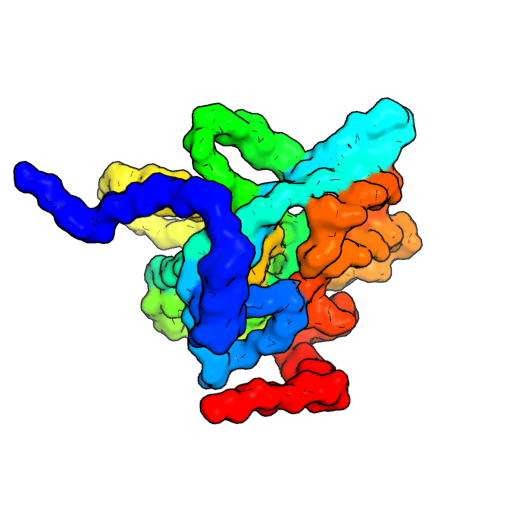 CA 1
ATOM 1321 C C . GLY A 1 167 ? 1.200 6.798 0.728 1.00 89.06 167 GLY A C 1
ATOM 1322 O O . GLY A 1 167 ? 0.660 6.368 -0.296 1.00 89.06 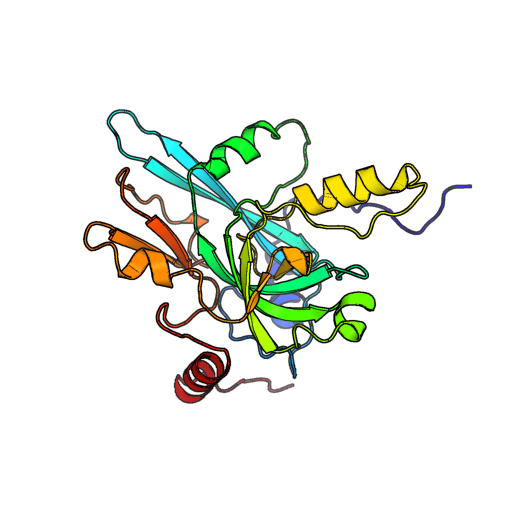167 GLY A O 1
ATOM 1323 N N . THR A 1 168 ? 1.520 5.995 1.740 1.00 93.81 168 THR A N 1
ATOM 1324 C CA . THR A 1 168 ? 1.262 4.544 1.768 1.00 93.81 168 THR A CA 1
ATOM 1325 C C . THR A 1 168 ? -0.111 4.168 2.333 1.00 93.81 168 THR A C 1
ATOM 1327 O O . THR A 1 168 ? -0.497 3.003 2.251 1.00 93.81 168 THR A O 1
ATOM 1330 N N . HIS A 1 169 ? -0.885 5.112 2.879 1.00 94.25 169 HIS A N 1
ATOM 1331 C CA . HIS A 1 169 ? -2.234 4.864 3.405 1.00 94.25 169 HIS A CA 1
ATOM 1332 C C . HIS A 1 169 ? -3.303 4.901 2.303 1.00 94.25 169 HIS A C 1
ATOM 1334 O O . HIS A 1 169 ? -4.308 5.598 2.392 1.00 94.25 169 HIS A O 1
ATOM 1340 N N . GLN A 1 170 ? -3.084 4.131 1.243 1.00 95.12 170 GLN A N 1
ATOM 1341 C CA . GLN A 1 170 ? -4.009 3.937 0.127 1.00 95.12 170 GLN A CA 1
ATOM 1342 C C . GLN A 1 170 ? -3.839 2.537 -0.459 1.00 95.12 170 GLN A C 1
ATOM 1344 O O . GLN A 1 170 ? -2.836 1.880 -0.193 1.00 95.12 170 GLN A O 1
ATOM 1349 N N . GLN A 1 171 ? -4.795 2.081 -1.268 1.00 96.75 171 GLN A N 1
ATOM 1350 C CA . GLN A 1 171 ? -4.738 0.731 -1.841 1.00 96.75 171 GLN A CA 1
ATOM 1351 C C . GLN A 1 171 ? -3.600 0.566 -2.859 1.00 96.75 171 GLN A C 1
ATOM 1353 O O . GLN A 1 171 ? -3.004 -0.505 -2.936 1.00 96.75 171 GLN A O 1
ATOM 1358 N N . PHE A 1 172 ? -3.291 1.607 -3.633 1.00 97.12 172 PHE A N 1
ATOM 1359 C CA . PHE A 1 172 ? -2.270 1.617 -4.673 1.00 97.12 172 PHE A CA 1
ATOM 1360 C C . PHE A 1 172 ? -1.354 2.837 -4.551 1.00 97.12 172 PHE A C 1
ATOM 1362 O O . PHE A 1 172 ? -1.787 3.978 -4.707 1.00 97.12 172 PHE A O 1
ATOM 1369 N N . THR A 1 173 ? -0.061 2.600 -4.350 1.00 95.50 173 THR A N 1
ATOM 1370 C CA . THR A 1 173 ? 0.934 3.657 -4.130 1.00 95.50 173 THR A CA 1
ATOM 1371 C C . THR A 1 173 ? 1.980 3.663 -5.238 1.00 95.50 173 THR A C 1
ATOM 1373 O O . THR A 1 173 ? 2.518 2.618 -5.610 1.00 95.50 173 THR A O 1
ATOM 1376 N N . LEU A 1 174 ? 2.306 4.855 -5.747 1.00 93.88 174 LEU A N 1
ATOM 1377 C CA . LEU A 1 174 ? 3.470 5.044 -6.609 1.00 93.88 174 LEU A CA 1
ATOM 1378 C C . LEU A 1 174 ? 4.752 5.095 -5.787 1.00 93.88 174 LEU A C 1
ATOM 1380 O O . LEU A 1 174 ? 4.820 5.740 -4.743 1.00 93.88 174 LEU A O 1
ATOM 1384 N N . SER A 1 175 ? 5.798 4.463 -6.300 1.00 91.88 175 SER A N 1
ATOM 1385 C CA . SER A 1 175 ? 7.122 4.534 -5.700 1.00 91.88 175 SER A CA 1
ATOM 1386 C C . SER A 1 175 ? 8.203 4.522 -6.766 1.00 91.88 175 SER A C 1
ATOM 1388 O O . SER A 1 175 ? 8.082 3.848 -7.786 1.00 91.88 175 SER A O 1
ATOM 1390 N N . HIS A 1 176 ? 9.292 5.244 -6.531 1.00 91.44 176 HIS A N 1
ATOM 1391 C CA . HIS A 1 176 ? 10.472 5.118 -7.370 1.00 91.44 176 HIS A CA 1
ATOM 1392 C C . HIS A 1 176 ? 11.169 3.776 -7.098 1.00 91.44 176 HIS A C 1
ATOM 1394 O O . HIS A 1 176 ? 11.252 3.337 -5.953 1.00 91.44 176 HIS A O 1
ATOM 1400 N N . ILE A 1 177 ? 11.775 3.155 -8.112 1.00 89.81 177 ILE A N 1
ATOM 1401 C CA . ILE A 1 177 ? 12.480 1.867 -7.949 1.00 89.81 177 ILE A CA 1
ATOM 1402 C C . ILE A 1 177 ? 13.562 1.885 -6.846 1.00 89.81 177 ILE A C 1
ATOM 1404 O O . ILE A 1 177 ? 13.836 0.869 -6.220 1.00 89.81 177 ILE A O 1
ATOM 1408 N N . SER A 1 178 ? 14.170 3.042 -6.560 1.00 89.31 178 SER A N 1
ATOM 1409 C CA . SER A 1 178 ? 15.180 3.190 -5.492 1.00 89.31 178 SER A CA 1
ATOM 1410 C C . SER A 1 178 ? 14.604 3.262 -4.071 1.00 89.31 178 SER A C 1
ATOM 1412 O O . SER A 1 178 ? 15.364 3.287 -3.103 1.00 89.31 178 SER A O 1
ATOM 1414 N N . GLN A 1 179 ? 13.285 3.371 -3.934 1.00 91.31 179 GLN A N 1
ATOM 1415 C CA . GLN A 1 179 ? 12.579 3.466 -2.655 1.00 91.31 179 GLN A CA 1
ATOM 1416 C C . GLN A 1 179 ? 12.026 2.114 -2.196 1.00 91.31 179 GLN A C 1
ATOM 1418 O O . GLN A 1 179 ? 11.503 2.027 -1.086 1.00 91.31 179 GLN A O 1
ATOM 1423 N N . VAL A 1 180 ? 12.169 1.068 -3.013 1.00 92.31 180 VAL A N 1
ATOM 1424 C CA . VAL A 1 180 ? 11.736 -0.283 -2.666 1.00 92.31 180 VAL A CA 1
ATOM 1425 C C . VAL A 1 180 ? 12.913 -1.210 -2.388 1.00 92.31 180 VAL A C 1
ATOM 1427 O O . VAL A 1 180 ? 14.004 -1.058 -2.944 1.00 92.31 180 VAL A O 1
ATOM 1430 N N . THR A 1 181 ? 12.666 -2.194 -1.535 1.00 90.94 181 THR A N 1
ATOM 1431 C CA . THR A 1 181 ? 13.549 -3.335 -1.291 1.00 90.94 181 THR A CA 1
ATOM 1432 C C . THR A 1 181 ? 12.714 -4.602 -1.448 1.00 90.94 181 THR A C 1
ATOM 1434 O O . THR A 1 181 ? 11.595 -4.650 -0.940 1.00 90.94 181 THR A O 1
ATOM 1437 N N . SER A 1 182 ? 13.227 -5.611 -2.149 1.00 85.44 182 SER A N 1
ATOM 1438 C CA . SER A 1 182 ? 12.574 -6.922 -2.259 1.00 85.44 182 SER A CA 1
ATOM 1439 C C . SER A 1 182 ? 12.369 -7.566 -0.888 1.00 85.44 182 SER A C 1
ATOM 1441 O O . SER A 1 182 ? 13.146 -7.297 0.022 1.00 85.44 182 SER A O 1
ATOM 1443 N N . GLN A 1 183 ? 11.368 -8.444 -0.776 1.00 73.62 183 GLN A N 1
ATOM 1444 C CA . GLN A 1 183 ? 11.016 -9.191 0.441 1.00 73.62 183 GLN A CA 1
ATOM 1445 C C . GLN A 1 183 ? 10.464 -8.321 1.587 1.00 73.62 183 GLN A C 1
ATOM 1447 O O . GLN A 1 183 ? 10.468 -7.082 1.556 1.00 73.62 183 GLN A O 1
ATOM 1452 N N . ASN A 1 184 ? 9.929 -8.995 2.606 1.00 73.12 184 ASN A N 1
ATOM 1453 C CA . ASN A 1 184 ? 9.368 -8.362 3.793 1.00 73.12 184 ASN A CA 1
ATOM 1454 C C . ASN A 1 184 ? 10.443 -8.036 4.850 1.00 73.12 184 ASN A C 1
ATOM 1456 O O . ASN A 1 184 ? 10.423 -8.559 5.960 1.00 73.12 184 ASN A O 1
ATOM 1460 N N . HIS A 1 185 ? 11.371 -7.139 4.513 1.00 69.62 185 HIS A N 1
ATOM 1461 C CA . HIS A 1 185 ? 12.368 -6.644 5.472 1.00 69.62 185 HIS A CA 1
ATOM 1462 C C . HIS A 1 185 ? 11.829 -5.553 6.407 1.00 69.62 185 HIS A C 1
ATOM 1464 O O . HIS A 1 185 ? 12.521 -5.166 7.348 1.00 69.62 185 HIS A O 1
ATOM 1470 N N . LEU A 1 186 ? 10.617 -5.032 6.165 1.00 66.69 186 LEU A N 1
ATOM 1471 C CA . LEU A 1 186 ? 10.044 -3.945 6.965 1.00 66.69 186 LEU A CA 1
ATOM 1472 C C . LEU A 1 186 ? 9.993 -4.293 8.457 1.00 66.69 186 LEU A C 1
ATOM 1474 O O . LEU A 1 186 ? 10.279 -3.445 9.297 1.00 66.69 186 LEU A O 1
ATOM 1478 N N . TRP A 1 187 ? 9.658 -5.543 8.779 1.00 65.44 187 TRP A N 1
ATOM 1479 C CA . TRP A 1 187 ? 9.385 -5.953 10.155 1.00 65.44 187 TRP A CA 1
ATOM 1480 C C . TRP A 1 187 ? 10.513 -6.742 10.820 1.00 65.44 187 TRP A C 1
ATOM 1482 O O . TRP A 1 187 ? 10.455 -6.971 12.026 1.00 65.44 187 TRP A O 1
ATOM 1492 N N . GLU A 1 188 ? 11.566 -7.114 10.088 1.00 63.66 188 GLU A N 1
ATOM 1493 C CA . GLU A 1 188 ? 12.691 -7.888 10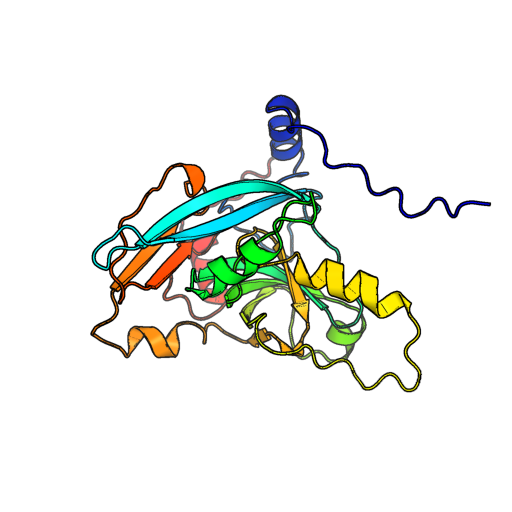.639 1.00 63.66 188 GLU A CA 1
ATOM 1494 C C . GLU A 1 188 ? 13.378 -7.176 11.821 1.00 63.66 188 GLU A C 1
ATOM 1496 O O . GLU A 1 188 ? 13.888 -7.826 12.733 1.00 63.66 188 GLU A O 1
ATOM 1501 N N . GLY A 1 189 ? 13.342 -5.839 11.854 1.00 57.91 189 GLY A N 1
ATOM 1502 C CA . GLY A 1 189 ? 13.842 -5.042 12.977 1.00 57.91 189 GLY A CA 1
ATOM 1503 C C . GLY A 1 189 ? 12.871 -4.918 14.158 1.00 57.91 189 GLY A C 1
ATOM 1504 O O . GLY A 1 189 ? 13.324 -4.817 15.297 1.00 57.91 189 GLY A O 1
ATOM 1505 N N . TYR A 1 190 ? 11.560 -4.946 13.905 1.00 60.97 190 TYR A N 1
ATOM 1506 C CA . TYR A 1 190 ? 10.532 -4.734 14.927 1.00 60.97 190 TYR A CA 1
ATOM 1507 C C . TYR A 1 190 ? 10.323 -5.967 15.807 1.00 60.97 190 TYR A C 1
ATOM 1509 O O . TYR A 1 190 ? 10.268 -5.850 17.027 1.00 60.97 190 TYR A O 1
ATOM 1517 N N . TRP A 1 191 ? 10.304 -7.166 15.222 1.00 54.56 191 TRP A N 1
ATOM 1518 C CA . TRP A 1 191 ? 10.060 -8.405 15.975 1.00 54.56 191 TRP A CA 1
ATOM 1519 C C . TRP A 1 191 ? 11.173 -8.768 16.963 1.00 54.56 191 TRP A C 1
ATOM 1521 O O . TRP A 1 191 ? 10.943 -9.495 17.927 1.00 54.56 191 TRP A O 1
ATOM 1531 N N . ASN A 1 192 ? 12.381 -8.250 16.742 1.00 57.44 192 ASN A N 1
ATOM 1532 C CA . ASN A 1 192 ? 13.515 -8.465 17.639 1.00 57.44 192 ASN A CA 1
ATOM 1533 C C . ASN A 1 192 ? 13.497 -7.532 18.864 1.00 57.44 192 ASN A C 1
ATOM 1535 O O . ASN A 1 192 ? 14.261 -7.741 19.807 1.00 57.44 192 ASN A O 1
ATOM 1539 N N . GLN A 1 193 ? 12.623 -6.525 18.879 1.00 61.12 193 GLN A N 1
ATOM 1540 C CA . GLN A 1 193 ? 12.482 -5.571 19.973 1.00 61.12 193 GLN A CA 1
ATOM 1541 C C . GLN A 1 193 ? 11.310 -5.992 20.864 1.00 61.12 193 GLN A C 1
ATOM 1543 O O . GLN A 1 193 ? 10.151 -5.699 20.591 1.00 61.12 193 GLN A O 1
ATOM 1548 N N . ARG A 1 194 ? 11.627 -6.701 21.953 1.00 51.97 194 ARG A N 1
ATOM 1549 C CA . ARG A 1 194 ? 10.644 -7.304 22.876 1.00 51.97 194 ARG A CA 1
ATOM 1550 C C . ARG A 1 194 ? 9.718 -6.308 23.587 1.00 51.97 194 ARG A C 1
ATOM 1552 O O . ARG A 1 194 ? 8.744 -6.740 24.190 1.00 51.97 194 ARG A O 1
ATOM 1559 N N . GLU A 1 195 ? 10.037 -5.019 23.549 1.00 61.97 195 GLU A N 1
ATOM 1560 C CA . GLU A 1 195 ? 9.299 -3.956 24.244 1.00 61.97 195 GLU A CA 1
ATOM 1561 C C . GLU A 1 195 ? 8.265 -3.253 23.353 1.00 61.97 195 GLU A C 1
ATOM 1563 O O . GLU A 1 195 ? 7.497 -2.429 23.845 1.00 61.97 195 GLU A O 1
ATOM 1568 N N . LEU A 1 196 ? 8.226 -3.566 22.053 1.00 65.94 196 LEU A N 1
ATOM 1569 C CA . LEU A 1 196 ? 7.290 -2.938 21.127 1.00 65.94 196 LEU A CA 1
ATOM 1570 C C . LEU A 1 196 ? 5.968 -3.702 21.058 1.00 65.94 196 LEU A C 1
ATOM 1572 O O . LEU A 1 196 ? 5.918 -4.879 20.698 1.00 65.94 196 LEU A O 1
ATOM 1576 N N . SER A 1 197 ? 4.884 -2.985 21.334 1.00 79.44 197 SER A N 1
ATOM 1577 C CA . SER A 1 197 ? 3.520 -3.442 21.097 1.00 79.44 197 SER A CA 1
ATOM 1578 C C . SER A 1 197 ? 3.083 -3.011 19.698 1.00 79.44 197 SER A C 1
ATOM 1580 O O . SER A 1 197 ? 3.116 -1.829 19.355 1.00 79.44 197 SER A O 1
ATOM 1582 N N . ILE A 1 198 ? 2.681 -3.977 18.870 1.00 83.25 198 ILE A N 1
ATOM 1583 C CA . ILE A 1 198 ? 2.164 -3.705 17.524 1.00 83.25 198 ILE A CA 1
ATOM 1584 C C . ILE A 1 198 ? 0.638 -3.704 17.570 1.00 83.25 198 ILE A C 1
ATOM 1586 O O . ILE A 1 198 ? 0.006 -4.732 17.820 1.00 83.25 198 ILE A O 1
ATOM 1590 N N . LYS A 1 199 ? 0.051 -2.541 17.295 1.00 87.12 199 LYS A N 1
ATOM 1591 C CA . LYS A 1 199 ? -1.389 -2.335 17.144 1.00 87.12 199 LYS A CA 1
ATOM 1592 C C . LYS A 1 199 ? -1.753 -2.476 15.675 1.00 87.12 199 LYS A C 1
ATOM 1594 O O . LYS A 1 199 ? -1.156 -1.829 14.818 1.00 87.12 199 LYS A O 1
ATOM 1599 N N . ILE A 1 200 ? -2.713 -3.344 15.370 1.00 87.62 200 ILE A N 1
ATOM 1600 C CA . ILE A 1 200 ? -3.133 -3.611 13.991 1.00 87.62 200 ILE A CA 1
ATOM 1601 C C . ILE A 1 200 ? -4.521 -3.030 13.774 1.00 87.62 200 ILE A C 1
ATOM 1603 O O . ILE A 1 200 ? -5.495 -3.535 14.330 1.00 87.62 200 ILE A O 1
ATOM 1607 N N . VAL A 1 201 ? -4.615 -2.048 12.882 1.00 89.38 201 VAL A N 1
ATOM 1608 C CA . VAL A 1 201 ? -5.880 -1.415 12.505 1.00 89.38 201 VAL A CA 1
ATOM 1609 C C . VAL A 1 201 ? -6.271 -1.850 11.090 1.00 89.38 201 VAL A C 1
ATOM 1611 O O . VAL A 1 201 ? -5.504 -1.645 10.144 1.00 89.38 201 VAL A O 1
ATOM 1614 N N . PRO A 1 202 ? -7.440 -2.479 10.882 1.00 89.50 202 PRO A N 1
ATOM 1615 C CA . PRO A 1 202 ? -7.905 -2.809 9.540 1.00 89.50 202 PRO A CA 1
ATOM 1616 C C . PRO A 1 202 ? -8.191 -1.546 8.722 1.00 89.50 202 PRO A C 1
ATOM 1618 O O . PRO A 1 202 ? -8.950 -0.686 9.163 1.00 89.50 202 PRO A O 1
ATOM 1621 N N . PHE A 1 203 ? -7.677 -1.484 7.491 1.00 87.62 203 PHE A N 1
ATOM 1622 C CA . PHE A 1 203 ? -7.883 -0.352 6.579 1.00 87.62 203 PHE A CA 1
ATOM 1623 C C . PHE A 1 203 ? -9.371 -0.028 6.376 1.00 87.62 203 PHE A C 1
ATOM 1625 O O . PHE A 1 203 ? -9.765 1.126 6.439 1.00 87.62 203 PHE A O 1
ATOM 1632 N N . ALA A 1 204 ? -10.220 -1.055 6.252 1.00 86.00 204 ALA A N 1
ATOM 1633 C CA . ALA A 1 204 ? -11.670 -0.907 6.090 1.00 86.00 204 ALA A CA 1
ATOM 1634 C C . ALA A 1 204 ? -12.393 -0.223 7.272 1.00 86.00 204 ALA A C 1
ATOM 1636 O O . ALA A 1 204 ? -13.534 0.209 7.124 1.00 86.00 204 ALA A O 1
ATOM 1637 N N . ASN A 1 205 ? -11.760 -0.164 8.448 1.00 85.06 205 ASN A N 1
ATOM 1638 C CA . ASN A 1 205 ? -12.363 0.340 9.683 1.00 85.06 205 ASN A CA 1
ATOM 1639 C C . ASN A 1 205 ? -11.689 1.618 10.201 1.00 85.06 205 ASN A C 1
ATOM 1641 O O . ASN A 1 205 ? -12.037 2.068 11.289 1.00 85.06 205 ASN A O 1
ATOM 1645 N N . LEU A 1 206 ? -10.763 2.206 9.438 1.00 84.44 206 LEU A N 1
ATOM 1646 C CA . LEU A 1 206 ? -9.942 3.338 9.875 1.00 84.44 206 LEU A CA 1
ATOM 1647 C C . LEU A 1 206 ? -10.756 4.534 10.387 1.00 84.44 206 LEU A C 1
ATOM 1649 O O . LEU A 1 206 ? -10.446 5.056 11.449 1.00 84.44 206 LEU A O 1
ATOM 1653 N N . GLU A 1 207 ? -11.830 4.930 9.697 1.00 82.69 207 GLU A N 1
ATOM 1654 C CA . GLU A 1 207 ? -12.657 6.090 10.099 1.00 82.69 207 GLU A CA 1
ATOM 1655 C C . GLU A 1 207 ? -13.415 5.874 11.418 1.00 82.69 207 GLU A C 1
ATOM 1657 O O . GLU A 1 207 ? -13.892 6.822 12.034 1.00 82.69 207 GLU A O 1
ATOM 1662 N N . LYS A 1 208 ? -13.587 4.614 11.833 1.00 76.19 208 LYS A N 1
ATOM 1663 C CA . LYS A 1 208 ? -14.388 4.230 13.004 1.00 76.19 208 LYS A CA 1
ATOM 1664 C C . LYS A 1 208 ? -13.535 3.975 14.240 1.00 76.19 208 LYS A C 1
ATOM 1666 O O . LYS A 1 208 ? -14.089 3.638 15.285 1.00 76.19 208 LYS A O 1
ATOM 1671 N N . GLN A 1 209 ? -12.213 4.061 14.115 1.00 68.56 209 GLN A N 1
ATOM 1672 C CA . GLN A 1 209 ? -11.295 3.727 15.189 1.00 68.56 209 GLN A CA 1
ATOM 1673 C C . GLN A 1 209 ? -10.582 4.967 15.703 1.00 68.56 209 GLN A C 1
ATOM 1675 O O . GLN A 1 209 ? -9.702 5.513 15.049 1.00 68.56 209 GLN A O 1
ATOM 1680 N N . THR A 1 210 ? -10.938 5.347 16.923 1.00 65.06 210 THR A N 1
ATOM 1681 C CA . THR A 1 210 ? -10.120 6.184 17.794 1.00 65.06 210 THR A CA 1
ATOM 1682 C C . THR A 1 210 ? -9.423 5.237 18.760 1.00 65.06 210 THR A C 1
ATOM 1684 O O . THR A 1 210 ? -10.024 4.783 19.732 1.00 65.06 210 THR A O 1
ATOM 1687 N N . GLU A 1 211 ? -8.188 4.852 18.445 1.00 67.56 211 GLU A N 1
ATOM 1688 C CA . GLU A 1 211 ? -7.369 4.067 19.372 1.00 67.56 211 GLU A CA 1
ATOM 1689 C C . GLU A 1 211 ? -6.484 5.001 20.194 1.00 67.56 211 GLU A C 1
ATOM 1691 O O . GLU A 1 211 ? -5.805 5.864 19.631 1.00 67.56 211 GLU A O 1
ATOM 1696 N N . ASP A 1 212 ? -6.495 4.808 21.514 1.00 74.69 212 ASP A N 1
ATOM 1697 C CA . ASP A 1 212 ? -5.480 5.364 22.402 1.00 74.69 212 ASP A CA 1
ATOM 1698 C C . ASP A 1 212 ? -4.201 4.534 22.228 1.00 74.69 212 ASP A C 1
ATOM 1700 O O . ASP A 1 212 ? -4.182 3.324 22.460 1.00 74.69 212 ASP A O 1
ATOM 1704 N N . LEU A 1 213 ? -3.148 5.198 21.770 1.00 77.56 213 LEU A N 1
ATOM 1705 C CA . LEU A 1 213 ? -1.831 4.636 21.515 1.00 77.56 213 LEU A CA 1
ATOM 1706 C C . LEU A 1 213 ? -0.855 5.161 22.565 1.00 77.56 213 LEU A C 1
ATOM 1708 O O . LEU A 1 213 ? -0.741 6.378 22.763 1.00 77.56 213 LEU A O 1
ATOM 1712 N N . ASP A 1 214 ? -0.088 4.256 23.163 1.00 78.38 214 ASP A N 1
ATOM 1713 C CA . ASP A 1 214 ? 1.047 4.622 24.009 1.00 78.38 214 ASP A CA 1
ATOM 1714 C C . ASP A 1 214 ? 2.193 5.182 23.149 1.00 78.38 214 ASP A C 1
ATOM 1716 O O . ASP A 1 214 ? 2.258 4.941 21.941 1.00 78.38 214 ASP A O 1
ATOM 1720 N N . GLU A 1 215 ? 3.139 5.932 23.727 1.00 73.94 215 GLU A N 1
ATOM 1721 C CA . GLU A 1 215 ? 4.276 6.499 22.971 1.00 73.94 215 GLU A CA 1
ATOM 1722 C C . GLU A 1 215 ? 5.159 5.429 22.304 1.00 73.94 215 GLU A C 1
ATOM 1724 O O . GLU A 1 215 ? 5.759 5.687 21.258 1.00 73.94 215 GLU A O 1
ATOM 1729 N N . THR A 1 216 ? 5.213 4.230 22.885 1.00 77.25 216 THR A N 1
ATOM 1730 C CA . THR A 1 216 ? 6.006 3.093 22.397 1.00 77.25 216 THR A CA 1
ATOM 1731 C C . THR A 1 216 ? 5.244 2.188 21.429 1.00 77.25 216 THR A C 1
ATOM 1733 O O . THR A 1 216 ? 5.865 1.333 20.795 1.00 77.25 216 THR A O 1
ATOM 1736 N N . ASP A 1 217 ? 3.926 2.367 21.286 1.00 81.75 217 ASP A N 1
ATOM 1737 C CA . ASP A 1 217 ? 3.123 1.577 20.357 1.00 81.75 217 ASP A CA 1
ATOM 1738 C C . ASP A 1 217 ? 3.506 1.883 18.904 1.00 81.75 217 ASP A C 1
ATOM 1740 O O . ASP A 1 217 ? 3.662 3.044 18.496 1.00 81.75 217 ASP A O 1
ATOM 1744 N N . ILE A 1 218 ? 3.575 0.820 18.103 1.00 83.75 218 ILE A N 1
ATOM 1745 C CA . ILE A 1 218 ? 3.638 0.904 16.645 1.00 83.75 218 ILE A CA 1
ATOM 1746 C C . ILE A 1 218 ? 2.268 0.559 16.101 1.00 83.75 218 ILE A C 1
ATOM 1748 O O . ILE A 1 218 ? 1.768 -0.547 16.304 1.00 83.75 218 ILE A O 1
ATOM 1752 N N . CYS A 1 219 ? 1.681 1.487 15.355 1.00 87.88 219 CYS A N 1
ATOM 1753 C CA . CYS A 1 219 ? 0.421 1.250 14.677 1.00 87.88 219 CYS A CA 1
ATOM 1754 C C . CYS A 1 219 ? 0.670 0.837 13.221 1.00 87.88 219 CYS A C 1
ATOM 1756 O O . CYS A 1 219 ? 1.389 1.496 12.463 1.00 87.88 219 CYS A O 1
ATOM 1758 N N . VAL A 1 220 ? 0.063 -0.279 12.828 1.00 89.75 220 VAL A N 1
ATOM 1759 C CA . VAL A 1 220 ? 0.133 -0.844 11.485 1.00 89.75 220 VAL A CA 1
ATOM 1760 C C . VAL A 1 220 ? -1.266 -0.916 10.911 1.00 89.75 220 VAL A C 1
ATOM 1762 O O . VAL A 1 220 ? -2.141 -1.624 11.408 1.00 89.75 220 VAL A O 1
ATOM 1765 N N . ILE A 1 221 ? -1.453 -0.231 9.793 1.00 92.19 221 ILE A N 1
ATOM 1766 C CA . ILE A 1 221 ? -2.663 -0.340 8.998 1.00 92.19 221 ILE A CA 1
ATOM 1767 C C . ILE A 1 221 ? -2.548 -1.591 8.140 1.00 92.19 221 ILE A C 1
ATOM 1769 O O . ILE A 1 221 ? -1.663 -1.709 7.286 1.00 92.19 221 ILE A O 1
ATOM 1773 N N . ARG A 1 222 ? -3.463 -2.530 8.355 1.00 93.38 222 ARG A N 1
ATOM 1774 C CA . ARG A 1 222 ? -3.576 -3.758 7.573 1.00 93.38 222 ARG A CA 1
ATOM 1775 C C . ARG A 1 222 ? -4.514 -3.517 6.399 1.00 93.38 222 ARG A C 1
ATOM 1777 O O . ARG A 1 222 ? -5.725 -3.416 6.594 1.00 93.38 222 ARG A O 1
ATOM 1784 N N . HIS A 1 223 ? -3.946 -3.447 5.197 1.00 94.19 223 HIS A N 1
ATOM 1785 C CA . HIS A 1 223 ? -4.696 -3.259 3.954 1.00 94.19 223 HIS A CA 1
ATOM 1786 C C . HIS A 1 223 ? -5.277 -4.590 3.494 1.00 94.19 223 HIS A C 1
ATOM 1788 O O . HIS A 1 223 ? -6.433 -4.878 3.776 1.00 94.19 223 HIS A O 1
ATOM 1794 N N . ALA A 1 224 ? -4.453 -5.421 2.853 1.00 92.00 224 ALA A N 1
ATOM 1795 C CA . ALA A 1 224 ? -4.829 -6.729 2.312 1.00 92.00 224 ALA A CA 1
ATOM 1796 C C . ALA A 1 224 ? -3.927 -7.873 2.804 1.00 92.00 224 ALA A C 1
ATOM 1798 O O . ALA A 1 224 ? -4.055 -9.013 2.355 1.00 92.00 224 ALA A O 1
ATOM 1799 N N . LEU A 1 225 ? -3.000 -7.587 3.725 1.00 90.31 225 LEU A N 1
ATOM 1800 C CA . LEU A 1 225 ? -2.117 -8.597 4.295 1.00 90.31 225 LEU A CA 1
ATOM 1801 C C . LEU A 1 225 ? -2.888 -9.473 5.300 1.00 90.31 225 LEU A C 1
ATOM 1803 O O . LEU A 1 225 ? -3.326 -8.953 6.324 1.00 90.31 225 LEU A O 1
ATOM 1807 N N . PRO A 1 226 ? -3.046 -10.790 5.077 1.00 86.44 226 PRO A N 1
ATOM 1808 C CA . PRO A 1 226 ? -3.819 -11.632 5.987 1.00 86.44 226 PRO A CA 1
ATOM 1809 C C . PRO A 1 226 ? -3.086 -11.873 7.316 1.00 86.44 226 PRO A C 1
ATOM 1811 O O . PRO A 1 226 ? -3.728 -11.936 8.364 1.00 86.44 226 PRO A O 1
ATOM 1814 N N . ARG A 1 227 ? -1.747 -11.967 7.287 1.00 85.69 227 ARG A N 1
ATOM 1815 C CA . ARG A 1 227 ? -0.877 -12.137 8.462 1.00 85.69 227 ARG A CA 1
ATOM 1816 C C . ARG A 1 227 ? 0.427 -11.354 8.290 1.00 85.69 227 ARG A C 1
ATOM 1818 O O . ARG A 1 227 ? 0.967 -11.319 7.188 1.00 85.69 227 ARG A O 1
ATOM 1825 N N . LEU A 1 228 ? 0.929 -10.735 9.360 1.00 80.81 228 LEU A N 1
ATOM 1826 C CA . LEU A 1 228 ? 2.125 -9.878 9.295 1.00 80.81 228 LEU A CA 1
ATOM 1827 C C . LEU A 1 228 ? 3.445 -10.653 9.123 1.00 80.81 228 LEU A C 1
ATOM 1829 O O . LEU A 1 228 ? 4.434 -10.072 8.685 1.00 80.81 228 LEU A O 1
ATOM 1833 N N . ASP A 1 229 ? 3.462 -11.946 9.452 1.00 82.94 229 ASP A N 1
ATOM 1834 C CA . ASP A 1 229 ? 4.651 -12.810 9.460 1.00 82.94 229 ASP A CA 1
ATOM 1835 C C . ASP A 1 229 ? 4.997 -13.417 8.087 1.00 82.94 229 ASP A C 1
ATOM 1837 O O . ASP A 1 229 ? 5.934 -14.203 7.970 1.00 82.94 229 ASP A O 1
ATOM 1841 N N . LEU A 1 230 ? 4.251 -13.063 7.037 1.00 86.44 230 LEU A N 1
ATOM 1842 C CA . LEU A 1 230 ? 4.496 -13.546 5.679 1.00 86.44 230 LEU A CA 1
ATOM 1843 C C . LEU A 1 230 ? 5.752 -12.907 5.086 1.00 86.44 230 LEU A C 1
ATOM 1845 O O . LEU A 1 230 ? 5.862 -11.685 5.039 1.00 86.44 230 LEU A O 1
ATOM 1849 N N . LEU A 1 231 ? 6.680 -13.726 4.592 1.00 84.50 231 LEU A N 1
ATOM 1850 C CA . LEU A 1 231 ? 7.997 -13.246 4.150 1.00 84.50 231 LEU A CA 1
ATOM 1851 C C . LEU A 1 231 ? 8.055 -12.874 2.663 1.00 84.50 231 LEU A C 1
ATOM 1853 O O . LEU A 1 231 ? 8.845 -12.017 2.261 1.00 84.50 231 LEU A O 1
ATOM 1857 N N . ASP A 1 232 ? 7.231 -13.527 1.843 1.00 89.19 232 ASP A N 1
ATOM 1858 C CA . ASP A 1 232 ? 7.256 -13.396 0.390 1.00 89.19 232 ASP A CA 1
ATOM 1859 C C . ASP A 1 232 ? 5.862 -13.547 -0.244 1.00 89.19 232 ASP A C 1
ATOM 1861 O O . ASP A 1 232 ? 4.871 -13.912 0.401 1.00 89.19 232 ASP A O 1
ATOM 1865 N N . SER A 1 233 ? 5.779 -13.257 -1.546 1.00 90.38 233 SER A N 1
ATOM 1866 C CA . SER A 1 233 ? 4.520 -13.339 -2.287 1.00 90.38 233 SER A CA 1
ATOM 1867 C C . SER A 1 233 ? 4.020 -14.770 -2.480 1.00 90.38 233 SER A C 1
ATOM 1869 O O . SER A 1 233 ? 2.812 -14.966 -2.588 1.00 90.38 233 SER A O 1
ATOM 1871 N N . LYS A 1 234 ? 4.887 -15.790 -2.455 1.00 91.12 234 LYS A N 1
ATOM 1872 C CA . LYS A 1 234 ? 4.458 -17.191 -2.554 1.00 91.12 234 LYS A CA 1
ATOM 1873 C C . LYS A 1 234 ? 3.624 -17.576 -1.333 1.00 91.12 234 LYS A C 1
ATOM 1875 O O . LYS A 1 234 ? 2.536 -18.125 -1.502 1.00 91.12 234 LYS A O 1
ATOM 1880 N N . GLN A 1 235 ? 4.096 -17.251 -0.130 1.00 91.00 235 GLN A N 1
ATOM 1881 C CA . GLN A 1 235 ? 3.350 -17.482 1.110 1.00 91.00 235 GLN A CA 1
ATOM 1882 C C . GLN A 1 235 ? 2.036 -16.692 1.124 1.00 91.00 235 GLN A C 1
ATOM 1884 O O . GLN A 1 235 ? 1.000 -17.228 1.513 1.00 91.00 235 GLN A O 1
ATOM 1889 N N . LEU A 1 236 ? 2.053 -15.442 0.650 1.00 91.25 236 LEU A N 1
ATOM 1890 C CA . LEU A 1 236 ? 0.846 -14.622 0.534 1.00 91.25 236 LEU A CA 1
ATOM 1891 C C . LEU A 1 236 ? -0.209 -15.260 -0.373 1.00 91.25 236 LEU A C 1
ATOM 1893 O O . LEU A 1 236 ? -1.351 -15.439 0.049 1.00 91.25 236 LEU A O 1
ATOM 1897 N N . PHE A 1 237 ? 0.168 -15.620 -1.602 1.00 92.38 237 PHE A N 1
ATOM 1898 C CA . PHE A 1 237 ? -0.760 -16.214 -2.562 1.00 92.38 237 PHE A CA 1
ATOM 1899 C C . PHE A 1 237 ? -1.285 -17.567 -2.081 1.00 92.38 237 PHE A C 1
ATOM 1901 O O . PHE A 1 237 ? -2.458 -17.872 -2.299 1.00 92.38 23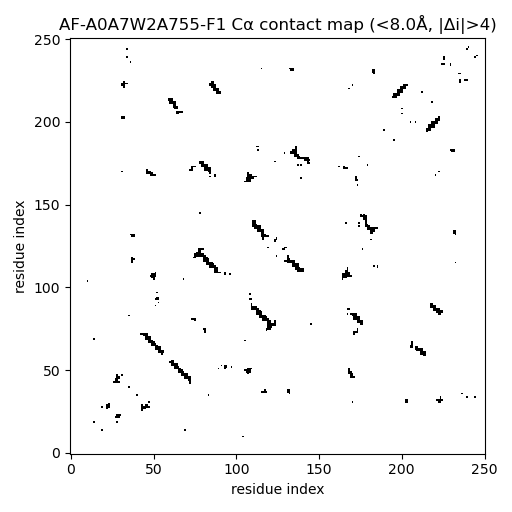7 PHE A O 1
ATOM 1908 N N . GLN A 1 238 ? -0.457 -18.354 -1.388 1.00 92.00 238 GLN A N 1
ATOM 1909 C CA . GLN A 1 238 ? -0.897 -19.594 -0.757 1.00 92.00 238 GLN A CA 1
ATOM 1910 C C . GLN A 1 238 ? -1.998 -19.324 0.277 1.00 92.00 238 GLN A C 1
ATOM 1912 O O . GLN A 1 238 ? -3.069 -19.915 0.179 1.00 92.00 238 GLN A O 1
ATOM 1917 N N . VAL A 1 239 ? -1.788 -18.379 1.200 1.00 90.00 239 VAL A N 1
ATOM 1918 C CA . VAL A 1 239 ? -2.788 -18.036 2.227 1.00 90.00 239 VAL A CA 1
ATOM 1919 C C . VAL A 1 239 ? -4.078 -17.498 1.607 1.00 90.00 239 VAL A C 1
ATOM 1921 O O . VAL A 1 239 ? -5.162 -17.887 2.036 1.00 90.00 239 VAL A O 1
ATOM 1924 N N . TRP A 1 240 ? -3.993 -16.639 0.589 1.00 91.00 240 TRP A N 1
ATOM 1925 C CA . TRP A 1 240 ? -5.187 -16.163 -0.117 1.00 91.00 240 TRP A CA 1
ATOM 1926 C C . TRP A 1 240 ? -5.947 -17.306 -0.803 1.00 91.00 240 TRP A C 1
ATOM 1928 O O . TRP A 1 240 ? -7.172 -17.339 -0.747 1.00 91.00 240 TRP A O 1
ATOM 1938 N N . THR A 1 241 ? -5.244 -18.280 -1.383 1.00 86.19 241 THR A N 1
ATOM 1939 C CA . THR A 1 241 ? -5.876 -19.416 -2.075 1.00 86.19 241 THR A CA 1
ATOM 1940 C C . THR A 1 241 ? -6.485 -20.431 -1.098 1.00 86.19 241 THR A C 1
ATOM 1942 O O . THR A 1 241 ? -7.602 -20.901 -1.306 1.00 86.19 241 THR A O 1
ATOM 1945 N N . GLU A 1 242 ? -5.772 -20.768 -0.021 1.00 83.56 242 GLU A N 1
ATOM 1946 C CA . GLU A 1 242 ? -6.188 -21.763 0.980 1.00 83.56 242 GLU A CA 1
ATOM 1947 C C . GLU A 1 242 ? -7.251 -21.222 1.943 1.00 83.56 242 GLU A C 1
ATOM 1949 O O . GLU A 1 242 ? -8.123 -21.969 2.382 1.00 83.56 242 GLU A O 1
ATOM 1954 N N . GLY A 1 243 ? -7.235 -19.917 2.228 1.00 65.06 243 GLY A N 1
ATOM 1955 C CA . GLY A 1 243 ? -8.177 -19.245 3.129 1.00 65.06 243 GLY A CA 1
ATOM 1956 C C . GLY A 1 243 ? -9.609 -19.114 2.600 1.00 65.06 243 GLY A C 1
ATOM 1957 O O . GLY A 1 243 ? -10.418 -18.422 3.210 1.00 65.06 243 GLY A O 1
ATOM 1958 N N . GLY A 1 244 ? -9.940 -19.744 1.469 1.00 51.09 244 GLY A N 1
ATOM 1959 C CA . GLY A 1 244 ? -11.297 -19.748 0.926 1.00 51.09 244 GLY A CA 1
ATOM 1960 C C . GLY A 1 244 ? -11.687 -18.497 0.137 1.00 51.09 244 GLY A C 1
ATOM 1961 O O . GLY A 1 244 ? -12.852 -18.386 -0.242 1.00 51.09 244 GLY A O 1
ATOM 1962 N N . PHE A 1 245 ? -10.748 -17.602 -0.205 1.00 53.41 245 PHE A N 1
ATOM 1963 C CA . PHE A 1 245 ? -10.972 -16.590 -1.247 1.00 53.41 245 PHE A CA 1
ATOM 1964 C C . PHE A 1 245 ? -10.945 -17.259 -2.630 1.00 53.41 245 PHE A C 1
ATOM 1966 O O . PHE A 1 245 ? -10.093 -16.993 -3.475 1.00 53.41 245 PHE A O 1
ATOM 1973 N N . LYS A 1 246 ? -11.892 -18.167 -2.885 1.00 43.94 246 LYS A N 1
ATOM 1974 C CA . LYS A 1 246 ? -12.222 -18.532 -4.260 1.00 43.94 246 LYS A CA 1
ATOM 1975 C C . LYS A 1 246 ? -12.784 -17.273 -4.905 1.00 43.94 246 LYS A C 1
ATOM 1977 O O . LYS A 1 246 ? -13.808 -16.767 -4.459 1.00 43.94 246 LYS A O 1
ATOM 1982 N N . GLN A 1 247 ? -12.090 -16.754 -5.915 1.00 43.19 247 GLN A N 1
ATOM 1983 C CA . GLN A 1 247 ? -12.612 -15.710 -6.788 1.00 43.19 247 GLN A CA 1
ATOM 1984 C C . GLN A 1 247 ? -13.978 -16.156 -7.314 1.00 43.19 247 GLN A C 1
ATOM 1986 O O . GLN A 1 247 ? -14.064 -16.967 -8.234 1.00 43.19 247 GLN A O 1
ATOM 1991 N N . THR A 1 248 ? -15.053 -15.607 -6.761 1.00 35.78 248 THR A N 1
ATOM 1992 C CA . THR A 1 248 ? -16.342 -15.567 -7.447 1.00 35.78 248 THR A CA 1
ATOM 1993 C C . THR A 1 248 ? -16.267 -14.430 -8.462 1.00 35.78 248 THR A C 1
ATOM 1995 O O . THR A 1 248 ? -16.913 -13.401 -8.318 1.00 35.78 248 THR A O 1
ATOM 1998 N N . LEU A 1 249 ? -15.408 -14.585 -9.471 1.00 37.62 249 LEU A N 1
ATOM 1999 C CA . LEU A 1 249 ? -15.529 -13.852 -10.728 1.00 37.62 249 LEU A CA 1
ATOM 2000 C C . LEU A 1 249 ? -16.402 -14.709 -11.645 1.00 37.62 249 LEU A C 1
ATOM 2002 O O . LEU A 1 249 ? -15.928 -15.331 -12.591 1.00 37.62 249 LEU A O 1
ATOM 2006 N N . SER A 1 250 ? -17.686 -14.808 -11.307 1.00 29.52 250 SER A N 1
ATOM 2007 C CA . SER A 1 250 ? -18.700 -15.084 -12.319 1.00 29.52 250 SER A CA 1
ATOM 2008 C C . SER A 1 250 ? -18.931 -13.771 -13.064 1.00 29.52 250 SER A C 1
ATOM 2010 O O . SER A 1 250 ? -19.425 -12.819 -12.459 1.00 29.52 250 SER A O 1
ATOM 2012 N N . LEU A 1 251 ? -18.472 -13.740 -14.320 1.00 34.72 251 LEU A N 1
ATOM 2013 C CA . LEU A 1 251 ? -18.797 -12.730 -15.332 1.00 34.72 251 LEU A CA 1
ATOM 2014 C C . LEU A 1 251 ? -20.309 -12.491 -15.431 1.00 34.72 251 LEU A C 1
ATOM 2016 O O . LEU A 1 251 ? -21.061 -13.483 -15.279 1.00 34.72 251 LEU A O 1
#

Secondary structure (DSSP, 8-state):
---TT-------SS--HHHHHHHHHHTSBPPTT----TTTSPPPSEEEEEEEEEEEETTTEEEEEEEEEEEEPPPP-TTEEEEEEEEEEE-STHHHHHTTGGGSS------EEEEEEEEE-HHHHHH-SS-TT-EEEEETTSPP-----TT--TTHHHHHHHHHT--SSBSEEEEEGGGEEEBS-SSTTTTT-TT--EEEEEGGGGGG---EE-TTPEEEEESS-S-TT--SHHHHHHHHHHTT-------

Solvent-accessible surface area (backbone atoms only — not comparable to full-atom values): 14389 Å² total; per-residue (Å²): 136,83,78,88,82,71,78,75,72,65,75,74,67,83,76,49,70,68,58,54,52,51,25,49,74,71,50,36,22,66,70,74,46,59,84,79,54,51,89,79,52,80,83,36,57,32,32,54,31,24,35,48,36,64,44,80,47,92,85,70,36,31,32,43,46,40,48,79,47,80,44,72,54,76,80,48,51,49,57,19,26,22,24,39,34,22,33,21,41,60,63,81,66,32,48,67,60,54,80,57,68,88,65,90,65,90,51,32,26,39,45,33,31,35,24,32,29,50,46,67,6,69,52,38,59,71,70,59,84,69,52,76,52,37,30,26,19,39,33,67,83,48,74,67,75,70,77,85,61,89,80,78,62,83,70,58,57,61,57,48,54,57,55,69,42,53,20,37,42,28,49,64,28,76,41,41,63,73,26,49,42,78,31,55,62,74,50,66,68,54,75,75,40,87,84,57,48,78,45,79,44,50,52,81,47,40,75,78,46,76,48,84,35,55,81,67,48,43,41,33,36,32,37,42,49,92,58,92,85,52,54,43,40,68,58,47,54,47,50,47,57,73,70,64,60,67,81,83,75,76,129

Radius of gyration: 18.51 Å; Cα contacts (8 Å, |Δi|>4): 452; chains: 1; bounding box: 46×49×57 Å